Protein AF-D9TI14-F1 (afdb_monomer_lite)

Structure (mmCIF, N/CA/C/O backbone):
data_AF-D9TI14-F1
#
_entry.id   AF-D9TI14-F1
#
loop_
_atom_site.group_PDB
_atom_site.id
_atom_site.type_symbol
_atom_site.label_atom_id
_atom_site.label_alt_id
_atom_site.label_comp_id
_atom_site.label_asym_id
_atom_site.label_entity_id
_atom_site.label_seq_id
_atom_site.pdbx_PDB_ins_code
_atom_site.Cartn_x
_atom_site.Cartn_y
_atom_site.Cartn_z
_atom_site.occupancy
_atom_site.B_iso_or_equiv
_atom_site.auth_seq_id
_atom_site.auth_comp_id
_atom_site.auth_asym_id
_atom_site.auth_atom_id
_atom_site.pdbx_PDB_model_num
ATOM 1 N N . MET A 1 1 ? 10.284 -2.334 -24.129 1.00 48.47 1 MET A N 1
ATOM 2 C CA . MET A 1 1 ? 9.388 -3.511 -24.006 1.00 48.47 1 MET A CA 1
ATOM 3 C C . MET A 1 1 ? 8.038 -2.954 -23.592 1.00 48.47 1 MET A C 1
ATOM 5 O O . MET A 1 1 ? 8.031 -2.230 -22.614 1.00 48.47 1 MET A O 1
ATOM 9 N N . SER A 1 2 ? 6.942 -3.164 -24.331 1.00 53.91 2 SER A N 1
ATOM 10 C CA . SER A 1 2 ? 5.666 -2.556 -23.918 1.00 53.91 2 SER A CA 1
ATOM 11 C C . SER A 1 2 ? 5.166 -3.256 -22.655 1.00 53.91 2 SER A C 1
ATOM 13 O O . SER A 1 2 ? 4.835 -4.438 -22.697 1.00 53.91 2 SER A O 1
ATOM 15 N N . TRP A 1 3 ? 5.110 -2.548 -21.527 1.00 55.94 3 TRP A N 1
ATOM 16 C CA . TRP A 1 3 ? 4.588 -3.085 -20.259 1.00 55.94 3 TRP A CA 1
ATOM 17 C C . TRP A 1 3 ? 3.125 -3.548 -20.360 1.00 55.94 3 TRP A C 1
ATOM 19 O O . TRP A 1 3 ? 2.675 -4.367 -19.560 1.00 55.94 3 TRP A O 1
ATOM 29 N N . ILE A 1 4 ? 2.397 -3.085 -21.382 1.00 49.84 4 ILE A N 1
ATOM 30 C CA . ILE A 1 4 ? 1.031 -3.514 -21.715 1.00 49.84 4 ILE A CA 1
ATOM 31 C C . ILE A 1 4 ? 0.975 -5.010 -22.084 1.00 49.84 4 ILE A C 1
ATOM 33 O O . ILE A 1 4 ? -0.043 -5.658 -21.833 1.00 49.84 4 ILE A O 1
ATOM 37 N N . ASP A 1 5 ? 2.073 -5.582 -22.588 1.00 56.94 5 ASP A N 1
ATOM 38 C CA . ASP A 1 5 ? 2.160 -6.995 -22.984 1.00 56.94 5 ASP A CA 1
ATOM 39 C C . ASP A 1 5 ? 2.687 -7.919 -21.869 1.00 56.94 5 ASP A C 1
ATOM 41 O O . ASP A 1 5 ? 2.898 -9.113 -22.093 1.00 56.94 5 ASP A O 1
ATOM 45 N N . MET A 1 6 ? 2.868 -7.416 -20.640 1.00 67.50 6 MET A N 1
ATOM 46 C CA . MET A 1 6 ? 3.278 -8.255 -19.511 1.00 67.50 6 MET A CA 1
ATOM 47 C C . MET A 1 6 ? 2.208 -9.316 -19.200 1.00 67.50 6 MET A C 1
ATOM 49 O O . MET A 1 6 ? 1.090 -9.017 -18.777 1.00 67.50 6 MET A O 1
ATOM 53 N N . GLY A 1 7 ? 2.561 -10.593 -19.372 1.00 77.44 7 GLY A N 1
ATOM 54 C CA . GLY A 1 7 ? 1.688 -11.729 -19.051 1.00 77.44 7 GLY A CA 1
ATOM 55 C C . GLY A 1 7 ? 1.551 -12.025 -17.550 1.00 77.44 7 GLY A C 1
ATOM 56 O O . GLY A 1 7 ? 0.737 -12.868 -17.164 1.00 77.44 7 GLY A O 1
ATOM 57 N N . VAL A 1 8 ? 2.346 -11.362 -16.704 1.00 88.75 8 VAL A N 1
ATOM 58 C CA . VAL A 1 8 ? 2.351 -11.533 -15.245 1.00 88.75 8 VAL A CA 1
ATOM 59 C C . VAL A 1 8 ? 1.301 -10.625 -14.604 1.00 88.75 8 VAL A C 1
ATOM 61 O O . VAL A 1 8 ? 1.281 -9.422 -14.856 1.00 88.75 8 VAL A O 1
ATOM 64 N N . ARG A 1 9 ? 0.457 -11.179 -13.728 1.00 91.50 9 ARG A N 1
ATOM 65 C CA . ARG A 1 9 ? -0.474 -10.418 -12.876 1.00 91.50 9 ARG A CA 1
ATOM 66 C C . ARG A 1 9 ? -0.182 -10.640 -11.394 1.00 91.50 9 ARG A C 1
ATOM 68 O O . ARG A 1 9 ? 0.138 -11.757 -10.989 1.00 91.50 9 ARG A O 1
ATOM 75 N N . CYS A 1 10 ? -0.355 -9.597 -10.591 1.00 92.88 10 CYS A N 1
ATOM 76 C CA . CYS A 1 10 ? -0.445 -9.706 -9.141 1.00 92.88 10 CYS A CA 1
ATOM 77 C C . CYS A 1 10 ? -1.766 -10.391 -8.755 1.00 92.88 10 CYS A C 1
ATOM 79 O O . CYS A 1 10 ? -2.844 -9.915 -9.122 1.00 92.88 10 CYS A O 1
ATOM 81 N N . GLU A 1 11 ? -1.691 -11.522 -8.048 1.00 94.38 11 GLU A N 1
ATOM 82 C CA . GLU A 1 11 ? -2.864 -12.263 -7.559 1.00 94.38 11 GLU A CA 1
ATOM 83 C C . GLU A 1 11 ? -3.161 -11.930 -6.099 1.00 94.38 11 GLU A C 1
ATOM 85 O O . GLU A 1 11 ? -4.318 -11.735 -5.721 1.00 94.38 11 GLU A O 1
ATOM 90 N N . THR A 1 12 ? -2.127 -11.933 -5.259 1.00 94.56 12 THR A N 1
ATOM 91 C CA . THR A 1 12 ? -2.266 -11.785 -3.811 1.00 94.56 12 THR A CA 1
ATOM 92 C C . THR A 1 12 ? -1.102 -10.990 -3.255 1.00 94.56 12 THR A C 1
ATOM 94 O O . THR A 1 12 ? 0.047 -11.238 -3.613 1.00 94.56 12 THR A O 1
ATOM 97 N N . ILE A 1 13 ? -1.411 -10.083 -2.339 1.00 93.69 13 ILE A N 1
ATOM 98 C CA . ILE A 1 13 ? -0.436 -9.457 -1.455 1.00 93.69 13 ILE A CA 1
ATOM 99 C C . ILE A 1 13 ? -0.932 -9.704 -0.039 1.00 93.69 13 ILE A C 1
ATOM 101 O O . ILE A 1 13 ? -2.092 -9.429 0.269 1.00 93.69 13 ILE A O 1
ATOM 105 N N . LYS A 1 14 ? -0.080 -10.273 0.802 1.00 92.62 14 LYS A N 1
ATOM 106 C CA . LYS A 1 14 ? -0.413 -10.612 2.178 1.00 92.62 14 LYS A CA 1
ATOM 107 C C . LYS A 1 14 ? 0.666 -10.072 3.098 1.00 92.62 14 LYS A C 1
ATOM 109 O O . LYS A 1 14 ? 1.847 -10.316 2.888 1.00 92.62 14 LYS A O 1
ATOM 114 N N . PHE A 1 15 ? 0.245 -9.339 4.108 1.00 89.31 15 PHE A N 1
ATOM 115 C CA . PHE A 1 15 ? 1.064 -8.979 5.245 1.00 89.31 15 PHE A CA 1
ATOM 116 C C . PHE A 1 15 ? 0.459 -9.652 6.473 1.00 89.31 15 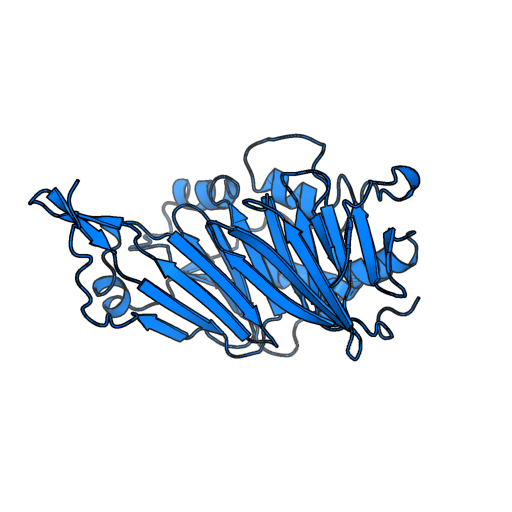PHE A C 1
ATOM 118 O O . PHE A 1 15 ? -0.735 -9.505 6.734 1.00 89.31 15 PHE A O 1
ATOM 125 N N . GLU A 1 16 ? 1.285 -10.403 7.188 1.00 83.69 16 GLU A N 1
ATOM 126 C CA . GLU A 1 16 ? 0.947 -11.064 8.446 1.00 83.69 16 GLU A CA 1
ATOM 127 C C . GLU A 1 16 ? 1.972 -10.616 9.478 1.00 83.69 16 GLU A C 1
ATOM 129 O O . GLU A 1 16 ? 3.148 -10.968 9.357 1.00 83.69 16 GLU A O 1
ATOM 134 N N . GLY A 1 17 ? 1.553 -9.886 10.514 1.00 68.19 17 GLY A N 1
ATOM 135 C CA . GLY A 1 17 ? 2.481 -9.259 11.468 1.00 68.19 17 GLY A CA 1
ATOM 136 C C . GLY A 1 17 ? 3.475 -10.215 12.155 1.00 68.19 17 GLY A C 1
ATOM 137 O O . GLY A 1 17 ? 4.493 -9.779 12.683 1.00 68.19 17 GLY A O 1
ATOM 138 N N . SER A 1 18 ? 3.229 -11.527 12.143 1.00 65.50 18 SER A N 1
ATOM 139 C CA . SER A 1 18 ? 4.154 -12.538 12.684 1.00 65.50 18 SER A CA 1
ATOM 140 C C . SER A 1 18 ? 4.958 -13.311 11.632 1.00 65.50 18 SER A C 1
ATOM 142 O O . SER A 1 18 ? 5.942 -13.955 11.991 1.00 65.50 18 SER A O 1
ATOM 144 N N . GLN A 1 19 ? 4.561 -13.273 10.357 1.00 70.31 19 GLN A N 1
ATOM 145 C CA . GLN A 1 19 ? 5.136 -14.113 9.293 1.00 70.31 19 GLN A CA 1
ATOM 146 C C . GLN A 1 19 ? 5.830 -13.297 8.197 1.00 70.31 19 GLN A C 1
ATOM 148 O O . GLN A 1 19 ? 6.666 -13.833 7.472 1.00 70.31 19 GLN A O 1
ATOM 153 N N . GLY A 1 20 ? 5.544 -11.997 8.127 1.00 78.50 20 GLY A N 1
ATOM 154 C CA . GLY A 1 20 ? 6.159 -11.059 7.202 1.00 78.50 20 GLY A CA 1
ATOM 155 C C . GLY A 1 20 ? 5.265 -10.714 6.020 1.00 78.50 20 GLY A C 1
ATOM 156 O O . GLY A 1 20 ? 4.034 -10.729 6.108 1.00 78.50 20 GLY A O 1
ATOM 157 N N . PHE A 1 21 ? 5.907 -10.350 4.918 1.00 86.50 21 PHE A N 1
ATOM 158 C CA . PHE A 1 21 ? 5.255 -9.862 3.715 1.00 86.50 21 PHE A CA 1
ATOM 159 C C . PHE A 1 21 ? 5.403 -10.861 2.570 1.00 86.50 21 PHE A C 1
ATOM 161 O O . PHE A 1 21 ? 6.473 -11.406 2.313 1.00 86.50 21 PHE A O 1
ATOM 168 N N . PHE A 1 22 ? 4.299 -11.103 1.878 1.00 90.25 22 PHE A N 1
ATOM 169 C CA . PHE A 1 22 ? 4.171 -12.114 0.849 1.00 90.25 22 PHE A CA 1
ATOM 170 C C . PHE A 1 22 ? 3.497 -11.529 -0.388 1.00 90.25 22 PHE A C 1
ATOM 172 O O . PHE A 1 22 ? 2.419 -10.934 -0.311 1.00 90.25 22 PHE A O 1
ATOM 179 N N . ILE A 1 23 ? 4.095 -11.772 -1.548 1.00 91.50 23 ILE A N 1
ATOM 180 C CA . ILE A 1 23 ? 3.518 -11.451 -2.851 1.00 91.50 23 ILE A CA 1
ATOM 181 C C . ILE A 1 23 ? 3.359 -12.748 -3.632 1.00 91.50 23 ILE A C 1
ATOM 183 O O . ILE A 1 23 ? 4.313 -13.510 -3.776 1.00 91.50 23 ILE A O 1
ATOM 187 N N . ARG A 1 24 ? 2.179 -12.962 -4.216 1.00 92.19 24 ARG A N 1
ATOM 188 C CA . ARG A 1 24 ? 1.957 -13.992 -5.232 1.00 92.19 24 ARG A CA 1
ATOM 189 C C . ARG A 1 24 ? 1.640 -13.367 -6.577 1.00 92.19 24 ARG A C 1
ATOM 191 O O . ARG A 1 24 ? 0.648 -12.649 -6.735 1.00 92.19 24 ARG A O 1
ATOM 198 N N . LEU A 1 25 ? 2.447 -13.736 -7.560 1.00 91.19 25 LEU A N 1
ATOM 199 C CA . LEU A 1 25 ? 2.302 -13.366 -8.959 1.00 91.19 25 LEU A CA 1
ATOM 200 C C . LEU A 1 25 ? 1.974 -14.606 -9.780 1.00 91.19 25 LEU A C 1
ATOM 202 O O . LEU A 1 25 ? 2.403 -15.715 -9.455 1.00 91.19 25 LEU A O 1
ATOM 206 N N . ILE A 1 26 ? 1.237 -14.432 -10.870 1.00 89.56 26 ILE A N 1
ATOM 207 C CA . ILE A 1 26 ? 0.848 -15.540 -11.743 1.00 89.56 26 ILE A CA 1
ATOM 208 C C . ILE A 1 26 ? 0.951 -15.164 -13.216 1.00 89.56 26 ILE A C 1
ATOM 210 O O . ILE A 1 26 ? 0.642 -14.041 -13.612 1.00 89.56 26 ILE A O 1
ATOM 214 N N . LYS A 1 27 ? 1.354 -16.140 -14.029 1.00 86.31 27 LYS A N 1
ATOM 215 C CA . LYS A 1 27 ? 1.451 -16.043 -15.490 1.00 86.31 27 LYS A CA 1
ATOM 216 C C . LYS A 1 27 ? 0.960 -17.350 -16.101 1.00 86.31 27 LYS A C 1
ATOM 218 O O . LYS A 1 27 ? 1.588 -18.398 -15.939 1.00 86.31 27 LYS A O 1
ATOM 223 N N . GLY A 1 28 ? -0.183 -17.310 -16.783 1.00 83.75 28 GLY A N 1
ATOM 224 C CA . GLY A 1 28 ? -0.864 -18.528 -17.230 1.00 83.75 28 GLY A CA 1
ATOM 225 C C . GLY A 1 28 ? -1.160 -19.458 -16.046 1.00 83.75 28 GLY A C 1
ATOM 226 O O . GLY A 1 28 ? -1.905 -19.088 -15.144 1.00 83.75 28 GLY A O 1
ATOM 227 N N . GLN A 1 29 ? -0.558 -20.652 -16.040 1.00 82.62 29 GLN A N 1
ATOM 228 C CA . GLN A 1 29 ? -0.666 -21.627 -14.942 1.00 82.62 29 GLN A CA 1
ATOM 229 C C . GLN A 1 29 ? 0.493 -21.556 -13.928 1.00 82.62 29 GLN A C 1
ATOM 231 O O . GLN A 1 29 ? 0.434 -22.221 -12.893 1.00 82.62 29 GLN A O 1
ATOM 236 N N . LYS A 1 30 ? 1.548 -20.777 -14.207 1.00 83.06 30 LYS A N 1
ATOM 237 C CA . LYS A 1 30 ? 2.714 -20.643 -13.321 1.00 83.06 30 LYS A CA 1
ATOM 238 C C . LYS A 1 30 ? 2.411 -19.673 -12.178 1.00 83.06 30 LYS A C 1
ATOM 240 O O . LYS A 1 30 ? 1.760 -18.648 -12.394 1.00 83.06 30 LYS A O 1
ATOM 245 N N . LYS A 1 31 ? 2.923 -19.992 -10.986 1.00 86.31 31 LYS A N 1
ATOM 246 C CA . LYS A 1 31 ? 2.864 -19.152 -9.783 1.00 86.31 31 LYS A CA 1
ATOM 247 C C . LYS A 1 31 ? 4.275 -18.800 -9.330 1.00 86.31 31 LYS A C 1
ATOM 249 O O . LYS A 1 31 ? 5.149 -19.661 -9.364 1.00 86.31 31 LYS A O 1
ATOM 254 N N . PHE A 1 32 ? 4.454 -17.564 -8.892 1.00 83.62 32 PHE A N 1
ATOM 255 C CA . PHE A 1 32 ? 5.696 -17.032 -8.348 1.00 83.62 32 PHE A CA 1
ATOM 256 C C . PHE A 1 32 ? 5.383 -16.412 -6.996 1.00 83.62 32 PHE A C 1
ATOM 258 O O . PHE A 1 32 ? 4.374 -15.713 -6.862 1.00 83.62 32 PHE A O 1
ATOM 265 N N . GLU A 1 33 ? 6.222 -16.682 -6.007 1.00 86.94 33 GLU A N 1
ATOM 266 C CA . GLU A 1 33 ? 6.039 -16.189 -4.651 1.00 86.94 33 GLU A CA 1
ATOM 267 C C . GLU A 1 33 ? 7.288 -15.427 -4.214 1.00 86.94 33 GLU A C 1
ATOM 269 O O . GLU A 1 33 ? 8.419 -15.848 -4.452 1.00 86.94 33 GLU A O 1
ATOM 274 N N . ILE A 1 34 ? 7.084 -14.269 -3.603 1.00 84.81 34 ILE A N 1
ATOM 275 C CA . ILE A 1 34 ? 8.154 -13.456 -3.030 1.00 84.81 34 ILE A CA 1
ATOM 276 C C . ILE A 1 34 ? 7.832 -13.322 -1.557 1.00 84.81 34 ILE A C 1
ATOM 278 O O . ILE A 1 34 ? 6.717 -12.928 -1.204 1.00 84.81 34 ILE A O 1
ATOM 282 N N . LEU A 1 35 ? 8.794 -13.699 -0.724 1.00 84.06 35 LEU A N 1
ATOM 283 C CA . LEU A 1 35 ? 8.676 -13.681 0.718 1.00 84.06 35 LEU A CA 1
ATOM 284 C C . LEU A 1 35 ? 9.731 -12.739 1.288 1.00 84.06 35 LEU A C 1
ATOM 286 O O . LEU A 1 35 ? 10.933 -12.912 1.098 1.00 84.06 35 LEU A O 1
ATOM 290 N N . GLU A 1 36 ? 9.258 -11.763 2.038 1.00 78.12 36 GLU A N 1
ATOM 291 C CA . GLU A 1 36 ? 10.081 -10.908 2.868 1.00 78.12 36 GLU A CA 1
ATOM 292 C C . GLU A 1 36 ? 9.821 -11.296 4.323 1.00 78.12 36 GLU A C 1
ATOM 294 O O . GLU A 1 36 ? 8.733 -11.071 4.862 1.00 78.12 36 GLU A O 1
ATOM 299 N N . SER A 1 37 ? 10.807 -11.938 4.949 1.00 71.12 37 SER A N 1
ATOM 300 C CA . SER A 1 37 ? 10.708 -12.337 6.348 1.00 71.12 37 SER A CA 1
ATOM 301 C C . SER A 1 37 ? 10.829 -11.110 7.248 1.00 71.12 37 SER A C 1
ATOM 303 O O . SER A 1 37 ? 11.871 -10.463 7.282 1.00 71.12 37 SER A O 1
ATOM 305 N N . GLY A 1 38 ? 9.790 -10.825 8.028 1.00 69.00 38 GLY A N 1
ATOM 306 C CA . GLY A 1 38 ? 9.755 -9.685 8.942 1.00 69.00 38 GLY A CA 1
ATOM 307 C C . GLY A 1 38 ? 8.970 -8.491 8.400 1.00 69.00 38 GLY A C 1
ATOM 308 O O . GLY A 1 38 ? 8.215 -8.594 7.437 1.00 69.00 38 GLY A O 1
ATOM 309 N N . TYR A 1 39 ? 9.099 -7.354 9.080 1.00 71.12 39 TYR A N 1
ATOM 310 C CA . TYR A 1 39 ? 8.342 -6.149 8.750 1.00 71.12 39 TYR A CA 1
ATOM 311 C C . TYR A 1 39 ? 9.030 -5.406 7.601 1.00 71.12 39 TYR A C 1
ATOM 313 O O . TYR A 1 39 ? 10.168 -4.963 7.797 1.00 71.12 39 TYR A O 1
ATOM 321 N N . PRO A 1 40 ? 8.386 -5.229 6.429 1.00 73.50 40 PRO A N 1
ATOM 322 C CA . PRO A 1 40 ? 8.936 -4.364 5.394 1.00 73.50 40 PRO A CA 1
ATOM 323 C C . PRO A 1 40 ? 9.023 -2.929 5.925 1.00 73.50 40 PRO A C 1
ATOM 325 O O . PRO A 1 40 ? 8.214 -2.506 6.754 1.00 73.50 40 PRO A O 1
ATOM 328 N N . TYR A 1 41 ? 10.008 -2.164 5.453 1.00 78.75 41 TYR A N 1
ATOM 329 C CA . TYR A 1 41 ? 10.128 -0.756 5.828 1.00 78.75 41 TYR A CA 1
ATOM 330 C C . TYR A 1 41 ? 8.912 0.027 5.328 1.00 78.75 41 TYR A C 1
ATOM 332 O O . TYR A 1 41 ? 8.293 0.781 6.077 1.00 78.75 41 TYR A O 1
ATOM 340 N N . SER A 1 42 ? 8.552 -0.206 4.067 1.00 84.94 42 SER A N 1
ATOM 341 C CA . SER A 1 42 ? 7.320 0.268 3.455 1.00 84.94 42 SER A CA 1
ATOM 342 C C . SER A 1 42 ? 6.976 -0.597 2.249 1.00 84.94 42 SER A C 1
ATOM 344 O O . SER A 1 42 ? 7.871 -1.080 1.554 1.00 84.94 42 SER A O 1
ATOM 346 N N . VAL A 1 43 ? 5.684 -0.755 1.991 1.00 90.12 43 VAL A N 1
ATOM 347 C CA . VAL A 1 43 ? 5.140 -1.383 0.790 1.00 90.12 43 VAL A CA 1
ATOM 348 C C . VAL A 1 43 ? 4.135 -0.430 0.165 1.00 90.12 43 VAL A C 1
ATOM 350 O O . VAL A 1 43 ? 3.319 0.165 0.864 1.00 90.12 43 VAL A O 1
ATOM 353 N N . LEU A 1 44 ? 4.168 -0.334 -1.154 1.00 92.81 44 LEU A N 1
ATOM 354 C CA . LEU A 1 44 ? 3.181 0.303 -2.001 1.00 92.81 44 LEU A CA 1
ATOM 355 C C . LEU A 1 44 ? 2.790 -0.697 -3.089 1.00 92.81 44 LEU A C 1
ATOM 357 O O . LEU A 1 44 ? 3.641 -1.286 -3.745 1.00 92.81 44 LEU A O 1
ATOM 361 N N . PHE A 1 45 ? 1.500 -0.873 -3.327 1.00 94.75 45 PHE A N 1
ATOM 362 C CA . PHE A 1 45 ? 1.035 -1.463 -4.573 1.00 94.75 45 PHE A CA 1
ATOM 363 C C . PHE A 1 45 ? -0.024 -0.570 -5.189 1.00 94.75 45 PHE A C 1
ATOM 365 O O . PHE A 1 45 ? -0.985 -0.162 -4.538 1.00 94.75 45 PHE A O 1
ATOM 372 N N . CYS A 1 46 ? 0.176 -0.244 -6.457 1.00 95.12 46 CYS A N 1
ATOM 373 C CA . CYS A 1 46 ? -0.611 0.748 -7.165 1.00 95.12 46 CYS A CA 1
ATOM 374 C C . CYS A 1 46 ? -1.048 0.202 -8.517 1.00 95.12 46 CYS A C 1
ATOM 376 O O . CYS A 1 46 ? -0.277 -0.509 -9.159 1.00 95.12 46 CYS A O 1
ATOM 378 N N . ALA A 1 47 ? -2.281 0.494 -8.936 1.00 95.19 47 ALA A N 1
ATOM 379 C CA . ALA A 1 47 ? -2.772 0.067 -10.237 1.00 95.19 47 ALA A CA 1
ATOM 380 C C . ALA A 1 47 ? -1.796 0.533 -11.328 1.00 95.19 47 ALA A C 1
ATOM 382 O O . ALA A 1 47 ? -1.358 1.685 -11.322 1.00 95.19 47 ALA A O 1
ATOM 383 N N . THR A 1 48 ? -1.424 -0.357 -12.251 1.00 93.81 48 THR A N 1
ATOM 384 C CA . THR A 1 48 ? -0.302 -0.116 -13.182 1.00 93.81 48 THR A CA 1
ATOM 385 C C . THR A 1 48 ? -0.470 1.167 -13.995 1.00 93.81 48 THR A C 1
ATOM 387 O O . THR A 1 48 ? 0.484 1.911 -14.208 1.00 93.81 48 THR A O 1
ATOM 390 N N . GLU A 1 49 ? -1.703 1.482 -14.381 1.00 92.50 49 GLU A N 1
ATOM 391 C CA . GLU A 1 49 ? -2.070 2.720 -15.073 1.00 92.50 49 GLU A CA 1
ATOM 392 C C . GLU A 1 49 ? -1.719 4.006 -14.310 1.00 92.50 49 GLU A C 1
ATOM 394 O O . GLU A 1 49 ? -1.407 5.019 -14.935 1.00 92.50 49 GLU A O 1
ATOM 399 N N . ASN A 1 50 ? -1.722 3.969 -12.976 1.00 93.38 50 ASN A N 1
ATOM 400 C CA . ASN A 1 50 ? -1.383 5.108 -12.122 1.00 93.38 50 ASN A CA 1
ATOM 401 C C . ASN A 1 50 ? 0.128 5.251 -11.902 1.00 93.38 50 ASN A C 1
ATOM 403 O O . ASN A 1 50 ? 0.579 6.237 -11.329 1.00 93.38 50 ASN A O 1
ATOM 407 N N . ARG A 1 51 ? 0.926 4.286 -12.369 1.00 92.69 51 ARG A N 1
ATOM 408 C CA . ARG A 1 51 ? 2.395 4.324 -12.348 1.00 92.69 51 ARG A CA 1
ATOM 409 C C . ARG A 1 51 ? 2.973 4.433 -13.761 1.00 92.69 51 ARG A C 1
ATOM 411 O O . ARG A 1 51 ? 4.106 4.032 -13.995 1.00 92.69 51 ARG A O 1
ATOM 418 N N . LYS A 1 52 ? 2.214 4.991 -14.713 1.00 90.94 52 LYS A N 1
ATOM 419 C CA . LYS A 1 52 ? 2.599 5.100 -16.131 1.00 90.94 52 LYS A CA 1
ATOM 420 C C . LYS A 1 52 ? 3.964 5.764 -16.331 1.00 90.94 52 LYS A C 1
ATOM 422 O O . LYS A 1 52 ? 4.782 5.231 -17.071 1.00 90.94 52 LYS A O 1
ATOM 427 N N . ARG A 1 53 ? 4.227 6.882 -15.649 1.00 89.94 53 ARG A N 1
ATOM 428 C CA . ARG A 1 53 ? 5.518 7.584 -15.731 1.00 89.94 53 ARG A CA 1
ATOM 429 C C . ARG A 1 53 ? 6.684 6.732 -15.220 1.00 89.94 53 ARG A C 1
ATOM 431 O O . ARG A 1 53 ? 7.688 6.628 -15.916 1.00 89.94 53 ARG A O 1
ATOM 438 N N . LEU A 1 54 ? 6.542 6.084 -14.058 1.00 90.00 54 LEU A N 1
ATOM 439 C CA . LEU A 1 54 ? 7.516 5.094 -13.579 1.00 90.00 54 LEU A CA 1
ATOM 440 C C . LEU A 1 54 ? 7.758 4.011 -14.638 1.00 90.00 54 LEU A C 1
ATOM 442 O O . LEU A 1 54 ? 8.903 3.717 -14.963 1.00 90.00 54 LEU A O 1
ATOM 446 N N . MET A 1 55 ? 6.688 3.435 -15.188 1.00 90.25 55 MET A N 1
ATOM 447 C CA . MET A 1 55 ? 6.789 2.371 -16.185 1.00 90.25 55 MET A CA 1
ATOM 448 C C . MET A 1 55 ? 7.565 2.809 -17.428 1.00 90.25 55 MET A C 1
ATOM 450 O O . MET A 1 55 ? 8.418 2.061 -17.888 1.00 90.25 55 MET A O 1
ATOM 454 N N . GLU A 1 56 ? 7.322 4.020 -17.930 1.00 89.75 56 GLU A N 1
ATOM 455 C CA . GLU A 1 56 ? 8.064 4.603 -19.056 1.00 89.75 56 GLU A CA 1
ATOM 456 C C . GLU A 1 56 ? 9.556 4.789 -18.742 1.00 89.75 56 GLU A C 1
ATOM 458 O O . GLU A 1 56 ? 10.390 4.553 -19.611 1.00 89.75 56 GLU A O 1
ATOM 463 N N . MET A 1 57 ? 9.907 5.163 -17.507 1.00 88.62 57 MET A N 1
ATOM 464 C CA . MET A 1 57 ? 11.310 5.271 -17.081 1.00 88.62 57 MET A CA 1
ATOM 465 C C . MET A 1 57 ? 11.988 3.898 -17.011 1.00 88.62 57 MET A C 1
ATOM 467 O O . MET A 1 57 ? 13.121 3.751 -17.448 1.00 88.62 57 MET A O 1
ATOM 471 N N . LEU A 1 58 ? 11.296 2.874 -16.508 1.00 89.69 58 LEU A N 1
ATOM 472 C CA . LEU A 1 58 ? 11.855 1.522 -16.396 1.00 89.69 58 LEU A CA 1
ATOM 473 C C . LEU A 1 58 ? 12.057 0.828 -17.752 1.00 89.69 58 LEU A C 1
ATOM 475 O O . LEU A 1 58 ? 12.786 -0.160 -17.824 1.00 89.69 58 LEU A O 1
ATOM 479 N N . GLU A 1 59 ? 11.433 1.311 -18.832 1.00 86.75 59 GLU A N 1
ATOM 480 C CA . GLU A 1 59 ? 11.632 0.749 -20.175 1.00 86.75 59 GLU A CA 1
ATOM 481 C C . GLU A 1 59 ? 13.063 0.923 -20.700 1.00 86.75 59 GLU A C 1
ATOM 483 O O . GLU A 1 59 ? 13.464 0.166 -21.590 1.00 86.75 59 GLU A O 1
ATOM 488 N N . THR A 1 60 ? 13.811 1.903 -20.182 1.00 86.94 60 THR A N 1
ATOM 489 C CA . THR A 1 60 ? 15.206 2.168 -20.565 1.00 86.94 60 THR A CA 1
ATOM 490 C C . THR A 1 60 ? 16.229 1.509 -19.649 1.00 86.94 60 THR A C 1
ATOM 492 O O . THR A 1 60 ? 17.418 1.578 -19.943 1.00 86.94 60 THR A O 1
ATOM 495 N N . GLU A 1 61 ? 15.777 0.878 -18.567 1.00 88.38 61 GLU A N 1
ATOM 496 C CA . GLU A 1 61 ? 16.633 0.279 -17.547 1.00 88.38 61 GLU A CA 1
ATOM 497 C C . GLU A 1 61 ? 16.734 -1.238 -17.724 1.00 88.38 61 GLU A C 1
ATOM 499 O O . GLU A 1 61 ? 15.782 -1.901 -18.151 1.00 88.38 61 GLU A O 1
ATOM 504 N N . ASP A 1 62 ? 17.878 -1.804 -17.342 1.00 86.88 62 ASP A N 1
ATOM 505 C CA . ASP A 1 62 ? 18.096 -3.246 -17.380 1.00 86.88 62 ASP A CA 1
ATOM 506 C C . ASP A 1 62 ? 17.487 -3.928 -16.143 1.00 86.88 62 ASP A C 1
ATOM 508 O O . ASP A 1 62 ? 17.907 -3.671 -15.012 1.00 86.88 62 ASP A O 1
ATOM 512 N N . PRO A 1 63 ? 16.516 -4.846 -16.306 1.00 87.62 63 PRO A N 1
ATOM 513 C CA . PRO A 1 63 ? 15.915 -5.516 -15.168 1.00 87.62 63 PRO A CA 1
ATOM 514 C C . PRO A 1 63 ? 16.787 -6.654 -14.625 1.00 87.62 63 PRO A C 1
ATOM 516 O O . PRO A 1 63 ? 17.533 -7.353 -15.332 1.00 87.62 63 PRO A O 1
ATOM 519 N N . VAL A 1 64 ? 16.563 -6.959 -13.351 1.00 83.81 64 VAL A N 1
ATOM 520 C CA . VAL A 1 64 ? 16.849 -8.277 -12.794 1.00 83.81 64 VAL A CA 1
ATOM 521 C C . VAL A 1 64 ? 15.772 -9.233 -13.300 1.00 83.81 64 VAL A C 1
ATOM 523 O O . VAL A 1 64 ? 14.603 -9.170 -12.914 1.00 83.81 64 VAL A O 1
ATOM 526 N N . VAL A 1 65 ? 16.169 -10.114 -14.215 1.00 80.38 65 VAL A N 1
ATOM 527 C CA . VAL A 1 65 ? 15.295 -11.157 -14.752 1.00 80.38 65 VAL A CA 1
ATOM 528 C C . VAL A 1 65 ? 15.216 -12.273 -13.723 1.00 80.38 65 VAL A C 1
ATOM 530 O O . VAL A 1 65 ? 16.194 -12.985 -13.497 1.00 80.38 65 VAL A O 1
ATOM 533 N N . LEU A 1 66 ? 14.057 -12.405 -13.086 1.00 72.94 66 LEU A N 1
ATOM 534 C CA . LEU A 1 66 ? 13.818 -13.456 -12.103 1.00 72.94 66 LEU A CA 1
ATOM 535 C C . LEU A 1 66 ? 13.516 -14.786 -12.797 1.00 72.94 66 LEU A C 1
ATOM 537 O O . LEU A 1 66 ? 14.057 -15.813 -12.409 1.00 72.94 66 LEU A O 1
ATOM 541 N N . GLU A 1 67 ? 12.683 -14.739 -13.837 1.00 69.25 67 GLU A N 1
ATOM 542 C CA . GLU A 1 67 ? 12.279 -15.850 -14.708 1.00 69.25 67 GLU A CA 1
ATOM 543 C C . GLU A 1 67 ? 11.821 -15.289 -16.069 1.00 69.25 67 GLU A C 1
ATOM 545 O O . GLU A 1 67 ? 11.698 -14.071 -16.221 1.00 69.25 67 GLU A O 1
ATOM 550 N N . GLU A 1 68 ? 11.537 -16.147 -17.059 1.00 66.44 68 GLU A N 1
ATOM 551 C CA . GLU A 1 68 ? 11.020 -15.720 -18.375 1.00 66.44 68 GLU A CA 1
ATOM 552 C C . GLU A 1 68 ? 9.830 -14.742 -18.247 1.00 66.44 68 GLU A C 1
ATOM 554 O O . GLU A 1 68 ? 8.696 -15.132 -17.938 1.00 66.44 68 GLU A O 1
ATOM 559 N N . GLU A 1 69 ? 10.100 -13.469 -18.553 1.00 70.12 69 GLU A N 1
ATOM 560 C CA . GLU A 1 69 ? 9.182 -12.319 -18.501 1.00 70.12 69 GLU A CA 1
ATOM 561 C C . GLU A 1 69 ? 8.702 -11.900 -17.095 1.00 70.12 69 GLU A C 1
ATOM 563 O O . GLU A 1 69 ? 7.711 -11.176 -16.980 1.00 70.12 69 GLU A O 1
ATOM 568 N N . LEU A 1 70 ? 9.381 -12.332 -16.025 1.00 78.94 70 LEU A N 1
ATOM 569 C CA . LEU A 1 70 ? 9.236 -11.740 -14.693 1.00 78.94 70 LEU A CA 1
ATOM 570 C C . LEU A 1 70 ? 10.440 -10.845 -14.409 1.00 78.94 70 LEU A C 1
ATOM 572 O O . LEU A 1 70 ? 11.557 -11.320 -14.192 1.00 78.94 70 LEU A O 1
ATOM 576 N N . TYR A 1 71 ? 10.175 -9.546 -14.385 1.00 85.44 71 TYR A N 1
ATOM 577 C CA . TYR A 1 71 ? 11.183 -8.518 -14.202 1.00 85.44 71 TYR A CA 1
ATOM 578 C C . TYR A 1 71 ? 11.042 -7.881 -12.830 1.00 85.44 71 TYR A C 1
ATOM 580 O O . TYR A 1 71 ? 9.936 -7.592 -12.370 1.00 85.44 71 TYR A O 1
ATOM 588 N N . MET A 1 72 ? 12.182 -7.652 -12.201 1.00 88.50 72 MET A N 1
ATOM 589 C CA . MET A 1 72 ? 12.303 -6.853 -10.999 1.00 88.50 72 MET A CA 1
ATOM 590 C C . MET A 1 72 ? 13.365 -5.795 -11.245 1.00 88.50 72 MET A C 1
ATOM 592 O O . MET A 1 72 ? 14.413 -6.077 -11.821 1.00 88.50 72 MET A O 1
ATOM 596 N N . TYR A 1 73 ? 13.096 -4.585 -10.792 1.00 90.12 73 TYR A N 1
ATOM 597 C CA . TYR A 1 73 ? 14.042 -3.485 -10.829 1.00 90.12 73 TYR A CA 1
ATOM 598 C C . TYR A 1 73 ? 14.463 -3.164 -9.405 1.00 90.12 73 TYR A C 1
ATOM 600 O O . TYR A 1 73 ? 13.664 -3.268 -8.469 1.00 90.12 73 TYR A O 1
ATOM 608 N N . ILE A 1 74 ? 15.733 -2.814 -9.248 1.00 88.88 74 ILE A N 1
ATOM 609 C CA . ILE A 1 74 ? 16.328 -2.507 -7.955 1.00 88.88 74 ILE A CA 1
ATOM 610 C C . ILE A 1 74 ? 16.868 -1.088 -8.046 1.00 88.88 74 ILE A C 1
ATOM 612 O O . ILE A 1 74 ? 17.682 -0.789 -8.914 1.00 88.88 74 ILE A O 1
ATOM 616 N N . GLY A 1 75 ? 16.398 -0.211 -7.166 1.00 87.50 75 GLY A N 1
ATOM 617 C CA . GLY A 1 75 ? 16.808 1.185 -7.131 1.00 87.50 75 GLY A CA 1
ATOM 618 C C . GLY A 1 75 ? 17.385 1.614 -5.787 1.00 87.50 75 GLY A C 1
ATOM 619 O O . GLY A 1 75 ? 17.033 1.071 -4.737 1.00 87.50 75 GLY A O 1
ATOM 620 N N . ARG A 1 76 ? 18.223 2.650 -5.821 1.00 84.62 76 ARG A N 1
ATOM 621 C CA . ARG A 1 76 ? 18.657 3.447 -4.664 1.00 84.62 76 ARG A CA 1
ATOM 622 C C . ARG A 1 76 ? 18.367 4.918 -4.915 1.00 84.62 76 ARG A C 1
ATOM 624 O O . ARG A 1 76 ? 18.180 5.346 -6.053 1.00 84.62 76 ARG A O 1
ATOM 631 N N . ASN A 1 77 ? 18.267 5.692 -3.833 1.00 79.81 77 ASN A N 1
ATOM 632 C CA . ASN A 1 77 ? 18.035 7.141 -3.895 1.00 79.81 77 ASN A CA 1
ATOM 633 C C . ASN A 1 77 ? 16.812 7.540 -4.746 1.00 79.81 77 ASN A C 1
ATOM 635 O O . ASN A 1 77 ? 16.750 8.635 -5.302 1.00 79.81 77 ASN A O 1
ATOM 639 N N . THR A 1 78 ? 15.836 6.637 -4.870 1.00 83.25 78 THR A N 1
ATOM 640 C CA . THR A 1 78 ? 14.642 6.867 -5.688 1.00 83.25 78 THR A CA 1
ATOM 641 C C . THR A 1 78 ? 13.735 7.901 -5.024 1.00 83.25 78 THR A C 1
ATOM 643 O O . THR A 1 78 ? 13.746 8.065 -3.803 1.00 83.25 78 THR A O 1
ATOM 646 N N . GLY A 1 79 ? 12.883 8.566 -5.802 1.00 77.94 79 GLY A N 1
ATOM 647 C CA . GLY A 1 79 ? 11.917 9.529 -5.271 1.00 77.94 79 GLY A CA 1
ATOM 648 C C . GLY A 1 79 ? 11.013 8.945 -4.175 1.00 77.94 79 GLY A C 1
ATOM 649 O O . GLY A 1 79 ? 10.705 9.641 -3.210 1.00 77.94 79 GLY A O 1
ATOM 650 N N . TYR A 1 80 ? 10.629 7.667 -4.282 1.00 78.06 80 TYR A N 1
ATOM 651 C CA . TYR A 1 80 ? 9.827 6.969 -3.268 1.00 78.06 80 TYR A CA 1
ATOM 652 C C . TYR A 1 80 ? 10.592 6.795 -1.947 1.00 78.06 80 TYR A C 1
ATOM 654 O O . TYR A 1 80 ? 10.069 7.108 -0.879 1.00 78.06 80 TYR A O 1
ATOM 662 N N . VAL A 1 81 ? 11.861 6.378 -2.025 1.00 76.12 81 VAL A N 1
ATOM 663 C CA . VAL A 1 81 ? 12.769 6.272 -0.868 1.00 76.12 81 VAL A CA 1
ATOM 664 C C . VAL A 1 81 ? 12.990 7.639 -0.230 1.00 76.12 81 VAL A C 1
ATOM 666 O O . VAL A 1 81 ? 12.852 7.783 0.980 1.00 76.12 81 VAL A O 1
ATOM 669 N N . ASN A 1 82 ? 13.293 8.655 -1.040 1.00 74.69 82 ASN A N 1
ATOM 670 C CA . ASN A 1 82 ? 13.551 10.008 -0.557 1.00 74.69 82 ASN A CA 1
ATOM 671 C C . ASN A 1 82 ? 12.323 10.596 0.135 1.00 74.69 82 ASN A C 1
ATOM 673 O O . ASN A 1 82 ? 12.462 11.253 1.163 1.00 74.69 82 ASN A O 1
ATOM 677 N N . TRP A 1 83 ? 11.130 10.348 -0.407 1.00 74.62 83 TRP A N 1
ATOM 678 C CA . TRP A 1 83 ? 9.878 10.718 0.239 1.00 74.62 83 TRP A CA 1
ATOM 679 C C . TRP A 1 83 ? 9.693 10.002 1.580 1.00 74.62 83 TRP A C 1
ATOM 681 O O . TRP A 1 83 ? 9.415 10.657 2.577 1.00 74.62 83 TRP A O 1
ATOM 691 N N . LEU A 1 84 ? 9.923 8.690 1.634 1.00 72.19 84 LEU A N 1
ATOM 692 C CA . LEU A 1 84 ? 9.820 7.921 2.872 1.00 72.19 84 LEU A CA 1
ATOM 693 C C . LEU A 1 84 ? 10.807 8.380 3.946 1.00 72.19 84 LEU A C 1
ATOM 695 O O . LEU A 1 84 ? 10.391 8.603 5.075 1.00 72.19 84 LEU A O 1
ATOM 699 N N . ILE A 1 85 ? 12.086 8.569 3.608 1.00 67.50 85 ILE A N 1
ATOM 700 C CA . ILE A 1 85 ? 13.109 9.080 4.539 1.00 67.50 85 ILE A CA 1
ATOM 701 C C . ILE A 1 85 ? 12.698 10.447 5.085 1.00 67.50 85 ILE A C 1
ATOM 703 O O . ILE A 1 85 ? 12.887 10.728 6.261 1.00 67.50 85 ILE A O 1
ATOM 707 N N . ARG A 1 86 ? 12.121 11.294 4.232 1.00 66.50 86 ARG A N 1
ATOM 708 C CA . ARG A 1 86 ? 11.606 12.612 4.609 1.00 66.50 86 ARG A CA 1
ATOM 709 C C . ARG A 1 86 ? 10.363 12.532 5.509 1.00 66.50 86 ARG A C 1
ATOM 711 O O . ARG A 1 86 ? 10.215 13.390 6.371 1.00 66.50 86 ARG A O 1
ATOM 718 N N . ASP A 1 87 ? 9.520 11.512 5.331 1.00 64.25 87 ASP A N 1
ATOM 719 C CA . ASP A 1 87 ? 8.360 11.177 6.181 1.00 64.25 87 ASP A CA 1
ATOM 720 C C . ASP A 1 87 ? 8.769 10.500 7.512 1.00 64.25 87 ASP A C 1
ATOM 722 O O . ASP A 1 87 ? 7.982 10.469 8.456 1.00 64.25 87 ASP A O 1
ATOM 726 N N . SER A 1 88 ? 10.009 10.004 7.630 1.00 61.19 88 SER A N 1
ATOM 727 C CA . SER A 1 88 ? 10.506 9.158 8.733 1.00 61.19 88 SER A CA 1
ATOM 728 C C . SER A 1 88 ? 11.613 9.814 9.580 1.00 61.19 88 SER A C 1
ATOM 730 O O . SER A 1 88 ? 12.212 10.816 9.196 1.00 61.19 88 SER A O 1
ATOM 732 N N . TYR A 1 89 ? 11.947 9.216 10.737 1.00 53.69 89 TYR A N 1
ATOM 733 C CA . TYR A 1 89 ? 13.164 9.557 11.503 1.00 53.69 89 TYR A CA 1
ATOM 734 C C . TYR A 1 89 ? 14.407 9.323 10.629 1.00 53.69 89 TYR A C 1
ATOM 736 O O . TYR A 1 89 ? 14.398 8.365 9.849 1.00 53.69 89 TYR A O 1
ATOM 744 N N . PRO A 1 90 ? 15.479 10.133 10.747 1.00 49.53 90 PRO A N 1
ATOM 745 C CA . PRO A 1 90 ? 16.656 9.995 9.899 1.00 49.53 90 PRO A CA 1
ATOM 746 C C . PRO A 1 90 ? 17.313 8.634 10.122 1.00 49.53 90 PRO A C 1
ATOM 748 O O . PRO A 1 90 ? 17.973 8.427 11.139 1.00 49.53 90 PRO A O 1
ATOM 751 N N . ASP A 1 91 ? 17.152 7.721 9.164 1.00 53.06 91 ASP A N 1
ATOM 752 C CA . ASP A 1 91 ? 17.938 6.496 9.132 1.00 53.06 91 ASP A CA 1
ATOM 753 C C . ASP A 1 91 ? 18.319 6.072 7.703 1.00 53.06 91 ASP A C 1
ATOM 755 O O . ASP A 1 91 ? 17.465 5.867 6.841 1.00 53.06 91 ASP A O 1
ATOM 759 N N . SER A 1 92 ? 19.644 5.994 7.542 1.00 53.62 92 SER A N 1
ATOM 760 C CA . SER A 1 92 ? 20.551 5.604 6.447 1.00 53.62 92 SER A CA 1
ATOM 761 C C . SER A 1 92 ? 20.207 5.845 4.961 1.00 53.62 92 SER A C 1
ATOM 763 O O . SER A 1 92 ? 19.128 5.569 4.448 1.00 53.62 92 SER A O 1
ATOM 765 N N . VAL A 1 93 ? 21.248 6.273 4.237 1.00 54.97 93 VAL A N 1
ATOM 766 C CA . VAL A 1 93 ? 21.299 6.642 2.807 1.00 54.97 93 VAL A CA 1
ATOM 767 C C . VAL A 1 93 ? 21.300 5.415 1.862 1.00 54.97 93 VAL A C 1
ATOM 769 O O . VAL A 1 93 ? 21.470 5.560 0.662 1.00 54.97 93 VAL A O 1
ATOM 772 N N . ASP A 1 94 ? 21.040 4.201 2.361 1.00 68.12 94 ASP A N 1
ATOM 773 C CA . ASP A 1 94 ? 21.263 2.948 1.611 1.00 68.12 94 ASP A CA 1
ATOM 774 C C . ASP A 1 94 ? 20.025 2.032 1.553 1.00 68.12 94 ASP A C 1
ATOM 776 O O . ASP A 1 94 ? 20.127 0.802 1.576 1.00 68.12 94 ASP A O 1
ATOM 780 N N . LYS A 1 95 ? 18.817 2.605 1.508 1.00 79.50 95 LYS A N 1
ATOM 781 C CA . LYS A 1 95 ? 17.590 1.807 1.364 1.00 79.50 95 LYS A CA 1
ATOM 782 C C . LYS A 1 95 ? 17.448 1.292 -0.068 1.00 79.50 95 LYS A C 1
ATOM 784 O O . LYS A 1 95 ? 17.409 2.072 -1.019 1.00 79.50 95 LYS A O 1
ATOM 789 N N . ILE A 1 96 ? 17.322 -0.027 -0.201 1.00 83.38 96 ILE A N 1
ATOM 790 C CA . ILE A 1 96 ? 17.052 -0.684 -1.479 1.00 83.38 96 ILE A CA 1
ATOM 791 C C . ILE A 1 96 ? 15.553 -0.644 -1.766 1.00 83.38 96 ILE A C 1
ATOM 793 O O . ILE A 1 96 ? 14.742 -1.103 -0.959 1.00 83.38 96 ILE A O 1
ATOM 797 N N . HIS A 1 97 ? 15.205 -0.109 -2.929 1.00 87.44 97 HIS A N 1
ATOM 798 C CA . HIS A 1 97 ? 13.851 -0.061 -3.452 1.00 87.44 97 HIS A CA 1
ATOM 799 C C . HIS A 1 97 ? 13.659 -1.167 -4.489 1.00 87.44 97 HIS A C 1
ATOM 801 O O . HIS A 1 97 ? 14.306 -1.156 -5.533 1.00 87.44 97 HIS A O 1
ATOM 807 N N . TYR A 1 98 ? 12.763 -2.108 -4.212 1.00 89.31 98 TYR A N 1
ATOM 808 C CA . TYR A 1 98 ? 12.380 -3.158 -5.149 1.00 89.31 98 TYR A CA 1
ATOM 809 C C . TYR A 1 98 ? 11.104 -2.756 -5.874 1.00 89.31 98 TYR A C 1
ATOM 811 O O . TYR A 1 98 ? 10.119 -2.395 -5.230 1.00 89.31 98 TYR A O 1
ATOM 819 N N . ILE A 1 99 ? 11.119 -2.850 -7.202 1.00 91.62 99 ILE A N 1
ATOM 820 C CA . ILE A 1 99 ? 9.998 -2.483 -8.066 1.00 91.62 99 ILE A CA 1
ATOM 821 C C . ILE A 1 99 ? 9.662 -3.669 -8.961 1.00 91.62 99 ILE A C 1
ATOM 823 O O . ILE A 1 99 ? 10.500 -4.155 -9.723 1.00 91.62 99 ILE A O 1
ATOM 827 N N . ILE A 1 100 ? 8.423 -4.136 -8.879 1.00 91.94 100 ILE A N 1
ATOM 828 C CA . ILE A 1 100 ? 7.921 -5.277 -9.637 1.00 91.94 100 ILE A CA 1
ATOM 829 C C . ILE A 1 100 ? 6.718 -4.812 -10.449 1.00 91.94 100 ILE A C 1
ATOM 831 O O . ILE A 1 100 ? 5.600 -4.728 -9.924 1.00 91.94 100 ILE A O 1
ATOM 835 N N . PRO A 1 101 ? 6.923 -4.499 -11.733 1.00 92.25 101 PRO A N 1
ATOM 836 C CA . PRO A 1 101 ? 5.817 -4.205 -12.613 1.00 92.25 101 PRO A CA 1
ATOM 837 C C . PRO A 1 101 ? 5.040 -5.473 -12.959 1.00 92.25 101 PRO A C 1
ATOM 839 O O . PRO A 1 101 ? 5.602 -6.518 -13.292 1.00 92.25 101 PRO A O 1
ATOM 842 N N . THR A 1 102 ? 3.717 -5.372 -12.907 1.00 92.06 102 THR A N 1
ATOM 843 C CA . THR A 1 102 ? 2.806 -6.408 -13.394 1.00 92.06 102 THR A CA 1
ATOM 844 C C . THR A 1 102 ? 1.714 -5.768 -14.241 1.00 92.06 102 THR A C 1
ATOM 846 O O . THR A 1 102 ? 1.578 -4.544 -14.295 1.00 92.06 102 THR A O 1
ATOM 849 N N . LYS A 1 103 ? 0.894 -6.594 -14.889 1.00 91.31 103 LYS A N 1
ATOM 850 C CA . LYS A 1 103 ? -0.206 -6.124 -15.733 1.00 91.31 103 LYS A CA 1
ATOM 851 C C . LYS A 1 103 ? -1.222 -5.248 -14.994 1.00 91.31 103 LYS A C 1
ATOM 853 O O . LYS A 1 103 ? -1.767 -4.326 -15.588 1.00 91.31 103 LYS A O 1
ATOM 858 N N . ASN A 1 104 ? -1.540 -5.586 -13.746 1.00 92.88 104 ASN A N 1
ATOM 859 C CA . ASN A 1 104 ? -2.615 -4.945 -12.986 1.00 92.88 104 ASN A CA 1
ATOM 860 C C . ASN A 1 104 ? -2.109 -4.020 -11.878 1.00 92.88 104 ASN A C 1
ATOM 862 O O . ASN A 1 104 ? -2.754 -3.008 -11.627 1.00 92.88 104 ASN A O 1
ATOM 866 N N . TYR A 1 105 ? -0.987 -4.348 -11.233 1.00 95.00 105 TYR A N 1
ATOM 867 C CA . TYR A 1 105 ? -0.373 -3.485 -10.223 1.00 95.00 105 TYR A CA 1
ATOM 868 C C . TYR A 1 105 ? 1.142 -3.396 -10.398 1.00 95.00 105 TYR A C 1
ATOM 870 O O . TYR A 1 105 ? 1.801 -4.386 -10.713 1.00 95.00 105 TYR A O 1
ATOM 878 N N . VAL A 1 106 ? 1.711 -2.233 -10.115 1.00 94.38 106 VAL A N 1
ATOM 879 C CA . VAL A 1 106 ? 3.136 -2.096 -9.816 1.00 94.38 106 VAL A CA 1
ATOM 880 C C . VAL A 1 106 ? 3.297 -2.222 -8.308 1.00 94.38 106 VAL A C 1
ATOM 882 O O . VAL A 1 106 ? 2.593 -1.552 -7.550 1.00 94.38 106 VAL A O 1
ATOM 885 N N . ILE A 1 107 ? 4.180 -3.123 -7.887 1.00 94.31 107 ILE A N 1
ATOM 886 C CA . ILE A 1 107 ? 4.464 -3.396 -6.479 1.00 94.31 107 ILE A CA 1
ATOM 887 C C . ILE A 1 107 ? 5.844 -2.828 -6.168 1.00 94.31 107 ILE A C 1
ATOM 889 O O . ILE A 1 107 ? 6.827 -3.191 -6.804 1.00 94.31 107 ILE A O 1
ATOM 893 N N . GLU A 1 108 ? 5.900 -1.942 -5.190 1.00 92.56 108 GLU A N 1
ATOM 894 C CA . GLU A 1 108 ? 7.073 -1.207 -4.740 1.00 92.56 108 GLU A CA 1
ATOM 895 C C . GLU A 1 108 ? 7.275 -1.524 -3.257 1.00 92.56 108 GLU A C 1
ATOM 897 O O . GLU A 1 108 ? 6.353 -1.379 -2.456 1.00 92.56 108 GLU A O 1
ATOM 902 N N . PHE A 1 109 ? 8.453 -1.988 -2.850 1.00 88.81 109 PHE A N 1
ATOM 903 C CA . PHE A 1 109 ? 8.729 -2.191 -1.428 1.00 88.81 109 PHE A CA 1
ATOM 904 C C . PHE A 1 109 ? 10.177 -1.899 -1.069 1.00 88.81 109 PHE A C 1
ATOM 906 O O . PHE A 1 109 ? 11.098 -2.067 -1.867 1.00 88.81 109 PHE A O 1
ATOM 913 N N . ILE A 1 110 ? 10.365 -1.456 0.170 1.00 84.62 110 ILE A N 1
ATOM 914 C CA . ILE A 1 110 ? 11.672 -1.268 0.786 1.00 84.62 110 ILE A CA 1
ATOM 915 C C . ILE A 1 110 ? 11.821 -2.340 1.850 1.00 84.62 110 ILE A C 1
ATOM 917 O O . ILE A 1 110 ? 11.049 -2.391 2.812 1.00 84.62 110 ILE A O 1
ATOM 921 N N . SER A 1 111 ? 12.816 -3.198 1.666 1.00 75.75 111 SER A N 1
ATOM 922 C CA . SER A 1 111 ? 13.104 -4.257 2.620 1.00 75.75 111 SER A CA 1
ATOM 923 C C . SER A 1 111 ? 14.050 -3.785 3.729 1.00 75.75 111 SER A C 1
ATOM 925 O O . SER A 1 111 ? 14.908 -2.927 3.511 1.00 75.75 111 SER A O 1
ATOM 927 N N . ASN A 1 112 ? 13.893 -4.366 4.921 1.00 65.56 112 ASN A N 1
ATOM 928 C CA . ASN A 1 112 ? 14.880 -4.276 5.997 1.00 65.56 112 ASN A CA 1
ATOM 929 C C . ASN A 1 112 ? 16.001 -5.321 5.842 1.00 65.56 112 ASN A C 1
ATOM 931 O O . ASN A 1 112 ? 17.081 -5.129 6.400 1.00 65.56 112 ASN A O 1
ATOM 935 N N . PHE A 1 113 ? 15.769 -6.394 5.079 1.00 61.75 113 PHE A N 1
ATOM 936 C CA . PHE A 1 113 ? 16.737 -7.450 4.802 1.00 61.75 113 PHE A CA 1
ATOM 937 C C . PHE A 1 113 ? 17.115 -7.438 3.321 1.00 61.75 113 PHE A C 1
ATOM 939 O O . PHE A 1 113 ? 16.276 -7.463 2.425 1.00 61.75 113 PHE A O 1
ATOM 946 N N . VAL A 1 114 ? 18.411 -7.381 3.036 1.00 63.88 114 VAL A N 1
ATOM 947 C CA . VAL A 1 114 ? 18.900 -7.396 1.659 1.00 63.88 114 VAL A CA 1
ATOM 948 C C . VAL A 1 114 ? 19.670 -8.693 1.422 1.00 63.88 114 VAL A C 1
ATOM 950 O O . VAL A 1 114 ? 20.661 -8.904 2.128 1.00 63.88 114 VAL A O 1
ATOM 953 N N . PRO A 1 115 ? 19.285 -9.534 0.436 1.00 64.31 115 PRO A N 1
ATOM 954 C CA . PRO A 1 115 ? 18.118 -9.465 -0.472 1.00 64.31 115 PRO A CA 1
ATOM 955 C C . PRO A 1 115 ? 16.876 -10.275 -0.003 1.00 64.31 115 PRO A C 1
ATOM 957 O O . PRO A 1 115 ? 17.039 -11.213 0.782 1.00 64.31 115 PRO A O 1
ATOM 960 N N . PRO A 1 116 ? 15.654 -9.976 -0.510 1.00 68.12 116 PRO A N 1
ATOM 961 C CA . PRO A 1 116 ? 14.434 -10.738 -0.217 1.00 68.12 116 PRO A CA 1
ATOM 962 C C . PRO A 1 116 ? 14.519 -12.186 -0.718 1.00 68.12 116 PRO A C 1
ATOM 964 O O . PRO A 1 116 ? 15.219 -12.494 -1.692 1.00 68.12 116 PRO A O 1
ATOM 967 N N . GLU A 1 117 ? 13.758 -13.085 -0.091 1.00 70.62 117 GLU A N 1
ATOM 968 C CA . GLU A 1 117 ? 13.674 -14.477 -0.528 1.00 70.62 117 GLU A CA 1
ATOM 969 C C . GLU A 1 117 ? 12.661 -14.627 -1.667 1.00 70.62 117 GLU A C 1
ATOM 971 O O . GLU A 1 117 ? 11.481 -14.295 -1.538 1.00 70.62 117 GLU A O 1
ATOM 976 N N . ILE A 1 118 ? 13.101 -15.194 -2.790 1.00 67.25 118 ILE A N 1
ATOM 977 C CA . ILE A 1 118 ? 12.212 -15.509 -3.908 1.00 67.25 118 ILE A CA 1
ATOM 978 C C . ILE A 1 118 ? 11.962 -17.015 -3.917 1.00 67.25 118 ILE A C 1
ATOM 980 O O . ILE A 1 118 ? 12.885 -17.835 -4.001 1.00 67.25 118 ILE A O 1
ATOM 984 N N . ILE A 1 119 ? 10.688 -17.382 -3.788 1.00 64.56 119 ILE A N 1
ATOM 985 C CA . ILE A 1 119 ? 10.217 -18.761 -3.722 1.00 64.56 119 ILE A CA 1
ATOM 986 C C . ILE A 1 119 ? 9.500 -19.078 -5.033 1.00 64.56 119 ILE A C 1
ATOM 988 O O . ILE A 1 119 ? 8.397 -18.617 -5.326 1.00 64.56 119 ILE A O 1
ATOM 992 N N . TYR A 1 120 ? 10.134 -19.917 -5.840 1.00 60.22 120 TYR A N 1
ATOM 993 C CA . TYR A 1 120 ? 9.501 -20.530 -7.001 1.00 60.22 120 TYR A CA 1
ATOM 994 C C . TYR A 1 120 ? 9.034 -21.941 -6.608 1.00 60.22 120 TYR A C 1
ATOM 996 O O . TYR A 1 120 ? 9.691 -22.541 -5.753 1.00 60.22 120 TYR A O 1
ATOM 1004 N N . PRO A 1 121 ? 7.966 -22.525 -7.201 1.00 49.53 121 PRO A N 1
ATOM 1005 C CA . PRO A 1 121 ? 7.305 -23.731 -6.685 1.00 49.53 121 PRO A CA 1
ATOM 1006 C C . PRO A 1 121 ? 8.195 -24.961 -6.447 1.00 49.53 121 PRO A C 1
ATOM 1008 O O . PRO A 1 121 ? 7.722 -25.929 -5.861 1.00 49.53 121 PRO A O 1
ATOM 1011 N N . PHE A 1 122 ? 9.462 -24.946 -6.876 1.00 45.84 122 PHE A N 1
ATOM 1012 C CA . PHE A 1 122 ? 10.408 -26.041 -6.675 1.00 45.84 122 PHE A CA 1
ATOM 1013 C C . PHE A 1 122 ? 11.830 -25.616 -6.252 1.00 45.84 122 PHE A C 1
ATOM 1015 O O . PHE A 1 122 ? 12.651 -26.498 -6.014 1.00 45.84 122 PHE A O 1
ATOM 1022 N N . CYS A 1 123 ? 12.129 -24.314 -6.113 1.00 52.53 123 CYS A N 1
ATOM 1023 C CA . CYS A 1 123 ? 13.458 -23.816 -5.725 1.00 52.53 123 CYS A CA 1
ATOM 1024 C C . CYS A 1 123 ? 13.349 -22.547 -4.864 1.00 52.53 123 CYS A C 1
ATOM 1026 O O . CYS A 1 123 ? 12.768 -21.550 -5.291 1.00 52.53 123 CYS A O 1
ATOM 1028 N N . LYS A 1 124 ? 13.967 -22.566 -3.677 1.00 60.31 124 LYS A N 1
ATOM 1029 C CA . LYS A 1 124 ? 14.233 -21.363 -2.878 1.00 60.31 124 LYS A CA 1
ATOM 1030 C C . LYS A 1 124 ? 15.563 -20.773 -3.347 1.00 60.31 124 LYS A C 1
ATOM 1032 O O . LYS A 1 124 ? 16.584 -21.456 -3.257 1.00 60.31 124 LYS A O 1
ATOM 1037 N N . LYS A 1 125 ? 15.560 -19.542 -3.862 1.00 65.06 125 LYS A N 1
ATOM 1038 C CA . LYS A 1 125 ? 16.779 -18.846 -4.297 1.00 65.06 125 LYS A CA 1
ATOM 1039 C C . LYS A 1 125 ? 16.787 -17.434 -3.716 1.00 65.06 125 LYS A C 1
ATOM 1041 O O . LYS A 1 125 ? 15.790 -16.725 -3.797 1.00 65.06 125 LYS A O 1
ATOM 1046 N N . MET A 1 126 ? 17.910 -17.035 -3.124 1.00 62.03 126 MET A N 1
ATOM 1047 C CA . MET A 1 126 ? 18.141 -15.624 -2.814 1.00 62.03 126 MET A CA 1
ATOM 1048 C C . MET A 1 126 ? 18.576 -14.912 -4.091 1.00 62.03 126 MET A C 1
ATOM 1050 O O . MET A 1 126 ? 19.418 -15.423 -4.834 1.00 62.03 126 MET A O 1
ATOM 1054 N N . THR A 1 127 ? 17.991 -13.751 -4.357 1.00 65.75 127 THR A N 1
ATOM 1055 C CA . THR A 1 127 ? 18.383 -12.932 -5.505 1.00 65.75 127 THR A CA 1
ATOM 1056 C C . THR A 1 127 ? 19.630 -12.152 -5.141 1.00 65.75 127 THR A C 1
ATOM 1058 O O . THR A 1 127 ? 19.550 -11.208 -4.367 1.00 65.75 127 THR A O 1
ATOM 1061 N N . GLU A 1 128 ? 20.784 -12.536 -5.677 1.00 66.06 128 GLU A N 1
ATOM 1062 C CA . GLU A 1 128 ? 21.981 -11.701 -5.564 1.00 66.06 128 GLU A CA 1
ATOM 1063 C C . GLU A 1 128 ? 21.720 -10.348 -6.238 1.00 66.06 128 GLU A C 1
ATOM 1065 O O . GLU A 1 128 ? 21.156 -10.289 -7.335 1.00 66.06 128 GLU A O 1
ATOM 1070 N N . ILE A 1 129 ? 22.085 -9.260 -5.556 1.00 69.12 129 ILE A N 1
ATOM 1071 C CA . ILE A 1 129 ? 22.019 -7.924 -6.143 1.00 69.12 129 ILE A CA 1
ATOM 1072 C C . ILE A 1 129 ? 23.206 -7.780 -7.084 1.00 69.12 129 ILE A C 1
ATOM 1074 O O . ILE A 1 129 ? 24.354 -7.765 -6.649 1.00 69.12 129 ILE A O 1
ATOM 1078 N N . ASP A 1 130 ? 22.897 -7.663 -8.366 1.00 75.75 130 ASP A N 1
ATOM 1079 C CA . ASP A 1 130 ? 23.843 -7.253 -9.389 1.00 75.75 130 ASP A CA 1
ATOM 1080 C C . ASP A 1 130 ? 23.983 -5.726 -9.337 1.00 75.75 130 ASP A C 1
ATOM 1082 O O . ASP A 1 130 ? 23.041 -5.003 -9.672 1.00 75.75 130 ASP A O 1
ATOM 1086 N N . GLU A 1 131 ? 25.128 -5.231 -8.857 1.00 77.69 131 GLU A N 1
ATOM 1087 C CA . GLU A 1 131 ? 25.375 -3.790 -8.708 1.00 77.69 131 GLU A CA 1
ATOM 1088 C C . GLU A 1 131 ? 25.320 -3.043 -10.047 1.00 77.69 131 GLU A C 1
ATOM 1090 O O . GLU A 1 131 ? 24.969 -1.865 -10.059 1.00 77.69 131 GLU A O 1
ATOM 1095 N N . GLU A 1 132 ? 25.592 -3.712 -11.175 1.00 82.75 132 GLU A N 1
ATOM 1096 C CA . GLU A 1 132 ? 25.506 -3.098 -12.508 1.00 82.75 132 GLU A CA 1
ATOM 1097 C C . GLU A 1 132 ? 24.056 -2.813 -12.931 1.00 82.75 132 GLU A C 1
ATOM 1099 O O . GLU A 1 132 ? 23.817 -1.953 -13.774 1.00 82.75 132 GLU A O 1
ATOM 1104 N N . LYS A 1 133 ? 23.080 -3.502 -12.324 1.00 83.94 133 LYS A N 1
ATOM 1105 C CA . LYS A 1 133 ? 21.638 -3.343 -12.598 1.00 83.94 133 LYS A CA 1
ATOM 1106 C C . LYS A 1 133 ? 20.933 -2.421 -11.613 1.00 83.94 133 LYS A C 1
ATOM 1108 O O . LYS A 1 133 ? 19.702 -2.343 -11.591 1.00 83.94 133 LYS A O 1
ATOM 1113 N N . LEU A 1 134 ? 21.699 -1.777 -10.744 1.00 86.69 134 LEU A N 1
ATOM 1114 C CA . LEU A 1 134 ? 21.164 -0.882 -9.744 1.00 86.69 134 LEU A CA 1
ATOM 1115 C C . LEU A 1 134 ? 20.851 0.482 -10.364 1.00 86.69 134 LEU A C 1
ATOM 1117 O O . LEU A 1 134 ? 21.734 1.164 -10.876 1.00 86.69 134 LEU A O 1
ATOM 1121 N N . ILE A 1 135 ? 19.595 0.906 -10.258 1.00 88.25 135 ILE A N 1
ATOM 1122 C CA . ILE A 1 135 ? 19.158 2.211 -10.754 1.00 88.25 135 ILE A CA 1
ATOM 1123 C C . ILE A 1 135 ? 19.404 3.266 -9.672 1.00 88.25 135 ILE A C 1
ATOM 1125 O O . ILE A 1 135 ? 18.779 3.243 -8.608 1.00 88.25 135 ILE A O 1
ATOM 1129 N N . GLU A 1 136 ? 20.281 4.227 -9.949 1.00 85.75 136 GLU A N 1
ATOM 1130 C CA . GLU A 1 136 ? 20.552 5.349 -9.049 1.00 85.75 136 GLU A CA 1
ATOM 1131 C C . GLU A 1 136 ? 19.687 6.568 -9.387 1.00 85.75 136 GLU A C 1
ATOM 1133 O O . GLU A 1 136 ? 19.624 7.013 -10.532 1.00 85.75 136 GLU A O 1
ATOM 1138 N N . GLY A 1 137 ? 19.047 7.151 -8.369 1.00 77.56 137 GLY A N 1
ATOM 1139 C CA . GLY A 1 137 ? 18.452 8.487 -8.484 1.00 77.56 137 GLY A CA 1
ATOM 1140 C C . GLY A 1 137 ? 17.207 8.567 -9.370 1.00 77.56 137 GLY A C 1
ATOM 1141 O O . GLY A 1 137 ? 16.966 9.592 -10.001 1.00 77.56 137 GLY A O 1
ATOM 1142 N N . LEU A 1 138 ? 16.394 7.508 -9.418 1.00 80.88 138 LEU A N 1
ATOM 1143 C CA . LEU A 1 138 ? 15.116 7.501 -10.135 1.00 80.88 138 LEU A CA 1
ATOM 1144 C C . LEU A 1 138 ? 14.162 8.574 -9.550 1.00 80.88 138 LEU A C 1
ATOM 1146 O O . LEU A 1 138 ? 13.480 8.337 -8.546 1.00 80.88 138 LEU A O 1
ATOM 1150 N N . GLU A 1 139 ? 14.126 9.769 -10.150 1.00 72.00 139 GLU A N 1
ATOM 1151 C CA . GLU A 1 139 ? 13.343 10.930 -9.687 1.00 72.00 139 GLU A CA 1
ATOM 1152 C C . GLU A 1 139 ? 11.837 10.784 -9.978 1.00 72.00 139 GLU A C 1
ATOM 1154 O O . GLU A 1 139 ? 11.245 11.418 -10.858 1.00 72.00 139 GLU A O 1
ATOM 1159 N N . LEU A 1 140 ? 11.187 9.930 -9.192 1.00 63.44 140 LEU A N 1
ATOM 1160 C CA . LEU A 1 140 ? 9.753 9.649 -9.291 1.00 63.44 140 LEU A CA 1
ATOM 1161 C C . LEU A 1 140 ? 8.855 10.704 -8.646 1.00 63.44 140 LEU A C 1
ATOM 1163 O O . LEU A 1 140 ? 7.647 10.705 -8.876 1.00 63.44 140 LEU A O 1
ATOM 1167 N N . THR A 1 141 ? 9.406 11.593 -7.821 1.00 56.88 141 THR A N 1
ATOM 1168 C CA . THR A 1 141 ? 8.578 12.266 -6.819 1.00 56.88 141 THR A CA 1
ATOM 1169 C C . THR A 1 141 ? 8.914 13.741 -6.692 1.00 56.88 141 THR A C 1
ATOM 1171 O O . THR A 1 141 ? 10.000 14.124 -6.278 1.00 56.88 141 THR A O 1
ATOM 1174 N N . ASP A 1 142 ? 7.910 14.555 -6.988 1.00 54.81 142 ASP A N 1
ATOM 1175 C CA . ASP A 1 142 ? 7.809 15.954 -6.580 1.00 54.81 142 ASP A CA 1
ATOM 1176 C C . ASP A 1 142 ? 6.478 16.077 -5.827 1.00 54.81 142 ASP A C 1
ATOM 1178 O O . ASP A 1 142 ? 5.518 16.704 -6.275 1.00 54.81 142 ASP A O 1
ATOM 1182 N N . MET A 1 143 ? 6.398 15.287 -4.750 1.00 59.50 143 MET A N 1
ATOM 1183 C CA . MET A 1 143 ? 5.406 15.421 -3.693 1.00 59.50 143 MET A CA 1
ATOM 1184 C C . MET A 1 143 ? 5.861 16.626 -2.877 1.00 59.50 143 MET A C 1
ATOM 1186 O O . MET A 1 143 ? 6.794 16.568 -2.072 1.00 59.50 143 MET A O 1
ATOM 1190 N N . SER A 1 144 ? 5.333 17.777 -3.294 1.00 53.31 144 SER A N 1
ATOM 1191 C CA . SER A 1 144 ? 5.496 19.047 -2.612 1.00 53.31 144 SER A CA 1
ATOM 1192 C C . SER A 1 144 ? 4.791 18.918 -1.277 1.00 53.31 144 SER A C 1
ATOM 1194 O O . SER A 1 144 ? 3.592 18.684 -1.314 1.00 53.31 144 SER A O 1
ATOM 1196 N N . TRP A 1 145 ? 5.525 19.114 -0.180 1.00 56.28 145 TRP A N 1
ATOM 1197 C CA . TRP A 1 145 ? 5.140 19.133 1.240 1.00 56.28 145 TRP A CA 1
ATOM 1198 C C . TRP A 1 145 ? 3.872 19.934 1.579 1.00 56.28 145 TRP A C 1
ATOM 1200 O O . TRP A 1 145 ? 3.870 20.853 2.393 1.00 56.28 145 TRP A O 1
ATOM 1210 N N . GLU A 1 146 ? 2.774 19.597 0.934 1.00 57.22 146 GLU A N 1
ATOM 1211 C CA . GLU A 1 146 ? 1.473 20.215 1.053 1.00 57.22 146 GLU A CA 1
ATOM 1212 C C . GLU A 1 146 ? 0.593 19.379 1.981 1.00 57.22 146 GLU A C 1
ATOM 1214 O O . GLU A 1 146 ? -0.612 19.605 2.017 1.00 57.22 146 GLU A O 1
ATOM 1219 N N . TYR A 1 147 ? 1.183 18.473 2.770 1.00 61.69 147 TYR A N 1
ATOM 1220 C CA . TYR A 1 147 ? 0.559 17.856 3.941 1.00 61.69 147 TYR A CA 1
ATOM 1221 C C . TYR A 1 147 ? -0.111 18.893 4.852 1.00 61.69 147 TYR A C 1
ATOM 1223 O O . TYR A 1 147 ? -1.188 18.637 5.376 1.00 61.69 147 TYR A O 1
ATOM 1231 N N . ASP A 1 148 ? 0.444 20.106 4.953 1.00 62.38 148 ASP A N 1
ATOM 1232 C CA . ASP A 1 148 ? -0.175 21.237 5.665 1.00 62.38 148 ASP A CA 1
ATOM 1233 C C . ASP A 1 148 ? -1.561 21.635 5.115 1.00 62.38 148 ASP A C 1
ATOM 1235 O O . ASP A 1 148 ? -2.328 22.334 5.784 1.00 62.38 148 ASP A O 1
ATOM 1239 N N . LYS A 1 149 ? -1.877 21.235 3.878 1.00 74.75 149 LYS A N 1
ATOM 1240 C CA . LYS A 1 149 ? -3.170 21.450 3.216 1.00 74.75 149 LYS A CA 1
ATOM 1241 C C . LYS A 1 149 ? -4.094 20.234 3.300 1.00 74.75 149 LYS A C 1
ATOM 1243 O O . LYS A 1 149 ? -5.261 20.367 2.927 1.00 74.75 149 LYS A O 1
ATOM 1248 N N . GLU A 1 150 ? -3.595 19.072 3.719 1.00 82.19 150 GLU A N 1
ATOM 1249 C CA . GLU A 1 150 ? -4.433 17.895 3.932 1.00 82.19 150 GLU A CA 1
ATOM 1250 C C . GLU A 1 150 ? -5.305 18.095 5.175 1.00 82.19 150 GLU A C 1
ATOM 1252 O O . GLU A 1 150 ? -4.866 18.610 6.208 1.00 82.19 150 GLU A O 1
ATOM 1257 N N . GLU A 1 151 ? -6.563 17.674 5.079 1.00 81.88 151 GLU A N 1
ATOM 1258 C CA . GLU A 1 151 ? -7.466 17.641 6.226 1.00 81.88 151 GLU A CA 1
ATOM 1259 C C . GLU A 1 151 ? -7.841 16.193 6.516 1.00 81.88 151 GLU A C 1
ATOM 1261 O O . GLU A 1 151 ? -8.318 15.466 5.647 1.00 81.88 151 GLU A O 1
ATOM 1266 N N . TYR A 1 152 ? -7.614 15.769 7.754 1.00 81.62 152 TYR A N 1
ATOM 1267 C CA . TYR A 1 152 ? -7.901 14.415 8.205 1.00 81.62 152 TYR A CA 1
ATOM 1268 C C . TYR A 1 152 ? -9.213 14.438 8.981 1.00 81.62 152 TYR A C 1
ATOM 1270 O O . TYR A 1 152 ? -9.337 15.141 9.985 1.00 81.62 152 TYR A O 1
ATOM 1278 N N . ILE A 1 153 ? -10.199 13.685 8.502 1.00 84.88 153 ILE A N 1
ATOM 1279 C CA . ILE A 1 153 ? -11.561 13.688 9.037 1.00 84.88 153 ILE A CA 1
ATOM 1280 C C . ILE A 1 153 ? -11.924 12.269 9.469 1.00 84.88 153 ILE A C 1
ATOM 1282 O O . ILE A 1 153 ? -11.814 11.331 8.683 1.00 84.88 153 ILE A O 1
ATOM 1286 N N . GLU A 1 154 ? -12.370 12.096 10.715 1.00 86.19 154 GLU A N 1
ATOM 1287 C CA . GLU A 1 154 ? -12.926 10.817 11.172 1.00 86.19 154 GLU A CA 1
ATOM 1288 C C . GLU A 1 154 ? -14.179 10.483 10.345 1.00 86.19 154 GLU A C 1
ATOM 1290 O O . GLU A 1 154 ? -15.119 11.278 10.292 1.00 86.19 154 GLU A O 1
ATOM 1295 N N . PHE A 1 155 ? -14.198 9.321 9.685 1.00 87.38 155 PHE A N 1
ATOM 1296 C CA . PHE A 1 155 ? -15.331 8.919 8.832 1.00 87.38 155 PHE A CA 1
ATOM 1297 C C . PHE A 1 155 ? -16.251 7.874 9.479 1.00 87.38 155 PHE A C 1
ATOM 1299 O O . PHE A 1 155 ? -17.291 7.527 8.920 1.00 87.38 155 PHE A O 1
ATOM 1306 N N . VAL A 1 156 ? -15.880 7.367 10.655 1.00 84.75 156 VAL A N 1
ATOM 1307 C CA . VAL A 1 156 ? -16.713 6.469 11.466 1.00 84.75 156 VAL A CA 1
ATOM 1308 C C . VAL A 1 156 ? -17.560 7.271 12.452 1.00 84.75 156 VAL A C 1
ATOM 1310 O O . VAL A 1 156 ? -17.150 8.333 12.913 1.00 84.75 156 VAL A O 1
ATOM 1313 N N . ASP A 1 157 ? -18.753 6.772 12.783 1.00 79.88 157 ASP A N 1
ATOM 1314 C CA . ASP A 1 157 ? -19.653 7.464 13.709 1.00 79.88 157 ASP A CA 1
ATOM 1315 C C . ASP A 1 157 ? -19.280 7.241 15.190 1.00 79.88 157 ASP A C 1
ATOM 1317 O O . ASP A 1 157 ? -18.611 6.270 15.558 1.00 79.88 157 ASP A O 1
ATOM 1321 N N . ASP A 1 158 ? -19.759 8.133 16.070 1.00 75.56 158 ASP A N 1
ATOM 1322 C CA . ASP A 1 158 ? -19.545 8.031 17.524 1.00 75.56 158 ASP A CA 1
ATOM 1323 C C . ASP A 1 158 ? -20.015 6.663 18.071 1.00 75.56 158 ASP A C 1
ATOM 1325 O O . ASP A 1 158 ? -19.393 6.105 18.970 1.00 75.56 158 ASP A O 1
ATOM 1329 N N . LYS A 1 159 ? -21.079 6.073 17.502 1.00 79.56 159 LYS A N 1
ATOM 1330 C CA . LYS A 1 159 ? -21.610 4.765 17.932 1.00 79.56 159 LYS A CA 1
ATOM 1331 C C . LYS A 1 159 ? -20.666 3.610 17.613 1.00 79.56 159 LYS A C 1
ATOM 1333 O O . LYS A 1 159 ? -20.654 2.610 18.333 1.00 79.56 159 LYS A O 1
ATOM 1338 N N . PHE A 1 160 ? -19.946 3.679 16.500 1.00 80.12 160 PHE A N 1
ATOM 1339 C CA . PHE A 1 160 ? -18.924 2.711 16.139 1.00 80.12 160 PHE A CA 1
ATOM 1340 C C . PHE A 1 160 ? -17.727 2.848 17.075 1.00 80.12 160 PHE A C 1
ATOM 1342 O O . PHE A 1 160 ? -17.278 1.844 17.626 1.00 80.12 160 PHE A O 1
ATOM 1349 N N . LEU A 1 161 ? -17.283 4.081 17.324 1.00 72.56 161 LEU A N 1
ATOM 1350 C CA . LEU A 1 161 ? -16.203 4.364 18.267 1.00 72.56 161 LEU A CA 1
ATOM 1351 C C . LEU A 1 161 ? -16.550 3.897 19.686 1.00 72.56 161 LEU A C 1
ATOM 1353 O O . LEU A 1 161 ? -15.722 3.276 20.329 1.00 72.56 161 LEU A O 1
ATOM 1357 N N . GLU A 1 162 ? -17.786 4.074 20.157 1.00 75.19 162 GLU A N 1
ATOM 1358 C CA . GLU A 1 162 ? -18.238 3.552 21.460 1.00 75.19 162 GLU A CA 1
ATOM 1359 C C . GLU A 1 162 ? -18.175 2.021 21.564 1.00 75.19 162 GLU A C 1
ATOM 1361 O O . GLU A 1 162 ? -17.984 1.472 22.650 1.00 75.19 162 GLU A O 1
ATOM 1366 N N . LYS A 1 163 ? -18.342 1.303 20.445 1.00 75.75 163 LYS A N 1
ATOM 1367 C CA . LYS A 1 163 ? -18.217 -0.164 20.419 1.00 75.75 163 LYS A CA 1
ATOM 1368 C C . LYS A 1 163 ? -16.777 -0.636 20.494 1.00 75.75 163 LYS A C 1
ATOM 1370 O O . LYS A 1 163 ? -16.595 -1.843 20.644 1.00 75.75 163 LYS A O 1
ATOM 1375 N N . MET A 1 164 ? -15.818 0.263 20.321 1.00 76.00 164 MET A N 1
ATOM 1376 C CA . MET A 1 164 ? -14.399 -0.011 20.270 1.00 76.00 164 MET A CA 1
ATOM 1377 C C . MET A 1 164 ? -13.747 0.628 21.489 1.00 76.00 164 MET A C 1
ATOM 1379 O O . MET A 1 164 ? -13.725 1.840 21.632 1.00 76.00 164 MET A O 1
ATOM 1383 N N . ASP A 1 165 ? -13.208 -0.165 22.408 1.00 75.31 165 ASP A N 1
ATOM 1384 C CA . ASP A 1 165 ? -12.547 0.414 23.580 1.00 75.31 165 ASP A CA 1
ATOM 1385 C C . ASP A 1 165 ? -11.161 0.946 23.197 1.00 75.31 165 ASP A C 1
ATOM 1387 O O . ASP A 1 165 ? -10.162 0.233 23.285 1.00 75.31 165 ASP A O 1
ATOM 1391 N N . ILE A 1 166 ? -11.116 2.190 22.721 1.00 68.12 166 ILE A N 1
ATOM 1392 C CA . ILE A 1 166 ? -9.916 2.820 22.160 1.00 68.12 166 ILE A CA 1
ATOM 1393 C C . ILE A 1 166 ? -8.778 2.937 23.181 1.00 68.12 166 ILE A C 1
ATOM 1395 O O . ILE A 1 166 ? -7.611 2.886 22.803 1.00 68.12 166 ILE A O 1
ATOM 1399 N N . SER A 1 167 ? -9.087 2.991 24.482 1.00 69.12 167 SER A N 1
ATOM 1400 C CA . SER A 1 167 ? -8.066 3.019 25.542 1.00 69.12 167 SER A CA 1
ATOM 1401 C C . SER A 1 167 ? -7.147 1.795 25.529 1.00 69.12 167 SER A C 1
ATOM 1403 O O . SER A 1 167 ? -6.065 1.809 26.116 1.00 69.12 167 SER A O 1
ATOM 1405 N N . LYS A 1 168 ? -7.575 0.727 24.853 1.00 74.38 168 LYS A N 1
ATOM 1406 C CA . LYS A 1 168 ? -6.800 -0.495 24.715 1.00 74.38 168 LYS A CA 1
ATOM 1407 C C . LYS A 1 168 ? -5.763 -0.403 23.598 1.00 74.38 168 LYS A C 1
ATOM 1409 O O . LYS A 1 168 ? -4.842 -1.202 23.631 1.00 74.38 168 LYS A O 1
ATOM 1414 N N . GLY A 1 169 ? -5.834 0.549 22.673 1.00 77.19 169 GLY A N 1
ATOM 1415 C CA . GLY A 1 169 ? -4.966 0.569 21.492 1.00 77.19 169 GLY A CA 1
ATOM 1416 C C . GLY A 1 169 ? -5.410 -0.431 20.422 1.00 77.19 169 GLY A C 1
ATOM 1417 O O . GLY A 1 169 ? -6.270 -1.293 20.663 1.00 77.19 169 GLY A O 1
ATOM 1418 N N . LEU A 1 170 ? -4.849 -0.295 19.224 1.00 82.62 170 LEU A N 1
ATOM 1419 C CA . LEU A 1 170 ? -5.261 -1.020 18.024 1.00 82.62 170 LEU A CA 1
ATOM 1420 C C . LEU A 1 170 ? -4.041 -1.421 17.206 1.00 82.62 170 LEU A C 1
ATOM 1422 O O . LEU A 1 170 ? -3.178 -0.593 16.943 1.00 82.62 170 LEU A O 1
ATOM 1426 N N . PHE A 1 171 ? -4.017 -2.660 16.732 1.00 85.81 171 PHE A N 1
ATOM 1427 C CA . PHE A 1 171 ? -2.969 -3.196 15.872 1.00 85.81 171 PHE A CA 1
ATOM 1428 C C . PHE A 1 171 ? -3.560 -3.635 14.538 1.00 85.81 171 PHE A C 1
ATOM 1430 O O . PHE A 1 171 ? -4.642 -4.219 14.497 1.00 85.81 171 PHE A O 1
ATOM 1437 N N . ILE A 1 172 ? -2.835 -3.415 13.447 1.00 86.00 172 ILE A N 1
ATOM 1438 C CA . ILE A 1 172 ? -3.133 -4.060 12.165 1.00 86.00 172 ILE A CA 1
ATOM 1439 C C . ILE A 1 172 ? -2.457 -5.431 12.179 1.00 86.00 172 ILE A C 1
ATOM 1441 O O . ILE A 1 172 ? -1.234 -5.526 12.102 1.00 86.00 172 ILE A O 1
ATOM 1445 N N . GLY A 1 173 ? -3.257 -6.486 12.343 1.00 81.88 173 GLY A N 1
ATOM 1446 C CA . GLY A 1 173 ? -2.763 -7.861 12.425 1.00 81.88 173 GLY A CA 1
ATOM 1447 C C . GLY A 1 173 ? -2.418 -8.421 11.050 1.00 81.88 173 GLY A C 1
ATOM 1448 O O . GLY A 1 173 ? -1.284 -8.841 10.816 1.00 81.88 173 GLY A O 1
ATOM 1449 N N . ASP A 1 174 ? -3.393 -8.350 10.140 1.00 89.44 174 ASP A N 1
ATOM 1450 C CA . ASP A 1 174 ? -3.277 -8.860 8.778 1.00 89.44 174 ASP A CA 1
ATOM 1451 C C . ASP A 1 174 ? -3.763 -7.822 7.762 1.00 89.44 174 ASP A C 1
ATOM 1453 O O . ASP A 1 174 ? -4.774 -7.146 7.969 1.00 89.44 174 ASP A O 1
ATOM 1457 N N . LEU A 1 175 ? -3.091 -7.763 6.615 1.00 93.62 175 LEU A N 1
ATOM 1458 C CA . LEU A 1 175 ? -3.570 -7.078 5.419 1.00 93.62 175 LEU A CA 1
ATOM 1459 C C . LEU A 1 175 ? -3.522 -8.061 4.255 1.00 93.62 175 LEU A C 1
ATOM 1461 O O . LEU A 1 175 ? -2.472 -8.613 3.934 1.00 93.62 175 LEU A O 1
ATOM 1465 N N . ILE A 1 176 ? -4.668 -8.295 3.622 1.00 95.56 176 ILE A N 1
ATOM 1466 C CA . ILE A 1 176 ? -4.810 -9.261 2.536 1.00 95.56 176 ILE A CA 1
ATOM 1467 C C . ILE A 1 176 ? -5.460 -8.566 1.351 1.00 95.56 176 ILE A C 1
ATOM 1469 O O . ILE A 1 176 ? -6.661 -8.297 1.348 1.00 95.56 176 ILE A O 1
ATOM 1473 N N . TYR A 1 177 ? -4.667 -8.332 0.317 1.00 96.25 177 TYR A N 1
ATOM 1474 C CA . TYR A 1 177 ? -5.171 -8.053 -1.014 1.00 96.25 177 TYR A CA 1
ATOM 1475 C C . TYR A 1 177 ? -5.274 -9.356 -1.805 1.00 96.25 177 TYR A C 1
ATOM 1477 O O . TYR A 1 177 ? -4.310 -10.123 -1.880 1.00 96.25 177 TYR A O 1
ATOM 1485 N N . LYS A 1 178 ? -6.423 -9.601 -2.433 1.00 95.12 178 LYS A N 1
ATOM 1486 C CA . LYS A 1 178 ? -6.617 -10.734 -3.337 1.00 95.12 178 LYS A CA 1
ATOM 1487 C C . LYS A 1 178 ? -7.628 -10.395 -4.421 1.00 95.12 178 LYS A C 1
ATOM 1489 O O . LYS A 1 178 ? -8.775 -10.079 -4.120 1.00 95.12 178 LYS A O 1
ATOM 1494 N N . GLU A 1 179 ? -7.198 -10.511 -5.676 1.00 88.00 179 GLU A N 1
ATOM 1495 C CA . GLU A 1 179 ? -8.054 -10.352 -6.864 1.00 88.00 179 GLU A CA 1
ATOM 1496 C C . GLU A 1 179 ? -8.947 -9.093 -6.828 1.00 88.00 179 GLU A C 1
ATOM 1498 O O . GLU A 1 179 ? -10.151 -9.156 -7.060 1.00 88.00 179 GLU A O 1
ATOM 1503 N N . GLY A 1 180 ? -8.355 -7.935 -6.520 1.00 90.81 180 GLY A N 1
ATOM 1504 C CA . GLY A 1 180 ? -9.056 -6.644 -6.496 1.00 90.81 180 GLY A CA 1
ATOM 1505 C C . GLY A 1 180 ? -9.760 -6.308 -5.180 1.00 90.81 180 GLY A C 1
ATOM 1506 O O . GLY A 1 180 ? -10.240 -5.187 -5.036 1.00 90.81 180 GLY A O 1
ATOM 1507 N N . LYS A 1 181 ? -9.791 -7.237 -4.220 1.00 96.62 181 LYS A N 1
ATOM 1508 C CA . LYS A 1 181 ? -10.360 -7.022 -2.884 1.00 96.62 181 LYS A CA 1
ATOM 1509 C C . LYS A 1 181 ? -9.267 -6.787 -1.862 1.00 96.62 181 LYS A C 1
ATOM 1511 O O . LYS A 1 181 ? -8.238 -7.458 -1.918 1.00 96.62 181 LYS A O 1
ATOM 1516 N N . LEU A 1 182 ? -9.516 -5.900 -0.906 1.00 97.69 182 LEU A N 1
ATOM 1517 C CA . LEU A 1 182 ? -8.628 -5.645 0.225 1.00 97.69 182 LEU A CA 1
ATOM 1518 C C . LEU A 1 182 ? -9.363 -5.914 1.536 1.00 97.69 182 LEU A C 1
ATOM 1520 O O . LEU A 1 182 ? -10.472 -5.425 1.748 1.00 97.69 182 LEU A O 1
ATOM 1524 N N . VAL A 1 183 ? -8.720 -6.666 2.420 1.00 96.94 183 VAL A N 1
ATOM 1525 C CA . VAL A 1 183 ? -9.183 -6.938 3.779 1.00 96.94 183 VAL A CA 1
ATOM 1526 C C . VAL A 1 183 ? -8.088 -6.526 4.752 1.00 96.94 183 VAL A C 1
ATOM 1528 O O . VAL A 1 183 ? -6.950 -6.968 4.610 1.00 96.94 183 VAL A O 1
ATOM 1531 N N . ILE A 1 184 ? -8.433 -5.705 5.740 1.00 94.88 184 ILE A N 1
ATOM 1532 C CA . ILE A 1 184 ? -7.535 -5.294 6.824 1.00 94.88 184 ILE A CA 1
ATOM 1533 C C . ILE A 1 184 ? -8.142 -5.786 8.136 1.00 94.88 184 ILE A C 1
ATOM 1535 O O . ILE A 1 184 ? -9.283 -5.448 8.463 1.00 94.88 184 ILE A O 1
ATOM 1539 N N . LEU A 1 185 ? -7.393 -6.607 8.868 1.00 92.38 185 LEU A N 1
ATOM 1540 C CA . LEU A 1 185 ? -7.754 -7.078 10.198 1.00 92.38 185 LEU A CA 1
ATOM 1541 C C . LEU A 1 185 ? -7.132 -6.157 11.243 1.00 92.38 185 LEU A C 1
ATOM 1543 O O . LEU A 1 185 ? -5.911 -6.037 11.342 1.00 92.38 185 LEU A O 1
ATOM 1547 N N . LEU A 1 186 ? -7.994 -5.561 12.051 1.00 88.94 186 LEU A N 1
ATOM 1548 C CA . LEU A 1 186 ? -7.639 -4.736 13.190 1.00 88.94 186 LEU A CA 1
ATOM 1549 C C . LEU A 1 186 ? -7.899 -5.533 14.470 1.00 88.94 186 LEU A C 1
ATOM 1551 O O . LEU A 1 186 ? -8.988 -6.083 14.643 1.0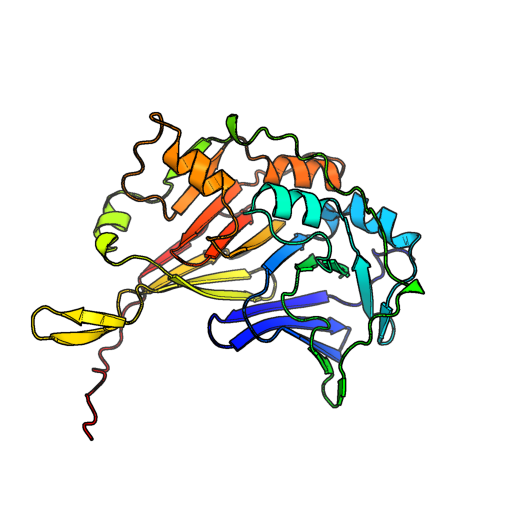0 88.94 186 LEU A O 1
ATOM 1555 N N . ASP A 1 187 ? -6.919 -5.597 15.363 1.00 87.31 187 ASP A N 1
ATOM 1556 C CA . ASP A 1 187 ? -6.969 -6.3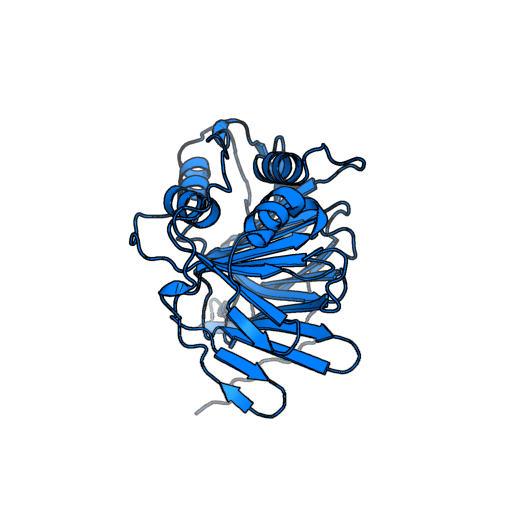69 16.604 1.00 87.31 187 ASP A CA 1
ATOM 1557 C C . ASP A 1 187 ? -6.528 -5.502 17.784 1.00 87.31 187 ASP A C 1
ATOM 1559 O O . ASP A 1 187 ? -5.537 -4.783 17.717 1.00 87.31 187 ASP A O 1
ATOM 1563 N N . GLN A 1 188 ? -7.242 -5.590 18.899 1.00 85.62 188 GLN A N 1
ATOM 1564 C CA . GLN A 1 188 ? -6.808 -5.015 20.163 1.00 85.62 188 GLN A CA 1
ATOM 1565 C C . GLN A 1 188 ? -5.906 -5.969 20.966 1.00 85.62 188 GLN A C 1
ATOM 1567 O O . GLN A 1 188 ? -5.815 -5.800 22.170 1.00 85.62 188 GLN A O 1
ATOM 1572 N N . GLY A 1 189 ? -5.258 -6.970 20.379 1.00 82.31 189 GLY A N 1
ATOM 1573 C CA . GLY A 1 189 ? -4.235 -7.820 21.001 1.00 82.31 189 GLY A CA 1
ATOM 1574 C C . GLY A 1 189 ? -4.679 -8.597 22.250 1.00 82.31 189 GLY A C 1
ATOM 1575 O O . GLY A 1 189 ? -5.852 -8.661 22.600 1.00 82.31 189 GLY A O 1
ATOM 1576 N N . ILE A 1 190 ? -3.731 -9.208 22.967 1.00 82.31 190 ILE A N 1
ATOM 1577 C CA . ILE A 1 190 ? -4.006 -9.874 24.253 1.00 82.31 190 ILE A CA 1
ATOM 1578 C C . ILE A 1 190 ? -4.097 -8.819 25.363 1.00 82.31 190 ILE A C 1
ATOM 1580 O O . ILE A 1 190 ? -3.227 -7.963 25.510 1.00 82.31 190 ILE A O 1
ATOM 1584 N N . ARG A 1 191 ? -5.135 -8.909 26.191 1.00 81.44 191 ARG A N 1
ATOM 1585 C CA . ARG A 1 191 ? -5.416 -8.014 27.315 1.00 81.44 191 ARG A CA 1
ATOM 1586 C C . ARG A 1 191 ? -5.489 -8.777 28.618 1.00 81.44 191 ARG A C 1
ATOM 1588 O O . ARG A 1 191 ? -5.704 -9.981 28.632 1.00 81.44 191 ARG A O 1
ATOM 1595 N N . LYS A 1 192 ? -5.320 -8.054 29.720 1.00 83.50 192 LYS A N 1
ATOM 1596 C CA . LYS A 1 192 ? -5.409 -8.573 31.084 1.00 83.50 192 LYS A CA 1
ATOM 1597 C C . LYS A 1 192 ? -6.545 -7.849 31.799 1.00 83.50 192 LYS A C 1
ATOM 1599 O O . LYS A 1 192 ? -6.617 -6.625 31.727 1.00 83.50 192 LYS A O 1
ATOM 1604 N N . ASN A 1 193 ? -7.467 -8.588 32.410 1.00 83.56 193 ASN A N 1
ATOM 1605 C CA . ASN A 1 193 ? -8.544 -7.986 33.198 1.00 83.56 193 ASN A CA 1
ATOM 1606 C C . ASN A 1 193 ? -8.058 -7.623 34.617 1.00 83.56 193 ASN A C 1
ATOM 1608 O O . ASN A 1 193 ? -6.923 -7.927 34.988 1.00 83.56 193 ASN A O 1
ATOM 1612 N N . GLU A 1 194 ? -8.922 -6.995 35.418 1.00 86.31 194 GLU A N 1
ATOM 1613 C CA . GLU A 1 194 ? -8.611 -6.602 36.804 1.00 86.31 194 GLU A CA 1
ATOM 1614 C C . GLU A 1 194 ? -8.246 -7.799 37.703 1.00 86.31 194 GLU A C 1
ATOM 1616 O O . GLU A 1 194 ? -7.419 -7.673 38.601 1.00 86.31 194 GLU A O 1
ATOM 1621 N N . GLU A 1 195 ? -8.790 -8.988 37.417 1.00 87.06 195 GLU A N 1
ATOM 1622 C CA . GLU A 1 195 ? -8.466 -10.250 38.107 1.00 87.06 195 GLU A CA 1
ATOM 1623 C C . GLU A 1 195 ? -7.133 -10.870 37.651 1.00 87.06 195 GLU A C 1
ATOM 1625 O O . GLU A 1 195 ? -6.721 -11.923 38.135 1.00 87.06 195 GLU A O 1
ATOM 1630 N N . GLY A 1 196 ? -6.464 -10.254 36.680 1.00 85.69 196 GLY A N 1
ATOM 1631 C CA . GLY A 1 196 ? -5.207 -10.722 36.126 1.00 85.69 196 GLY A CA 1
ATOM 1632 C C . GLY A 1 196 ? -5.308 -11.842 35.086 1.00 85.69 196 GLY A C 1
ATOM 1633 O O . GLY A 1 196 ? -4.270 -12.363 34.676 1.00 85.69 196 GLY A O 1
ATOM 1634 N N . LYS A 1 197 ? -6.511 -12.194 34.625 1.00 87.00 197 LYS A N 1
ATOM 1635 C CA . LYS A 1 197 ? -6.730 -13.179 33.557 1.00 87.00 197 LYS A CA 1
ATOM 1636 C C . LYS A 1 197 ? -6.524 -12.551 32.185 1.00 87.00 197 LYS 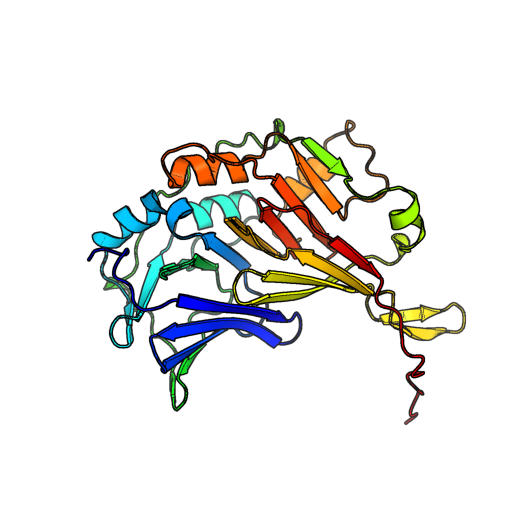A C 1
ATOM 1638 O O . LYS A 1 197 ? -7.011 -11.448 31.919 1.00 87.00 197 LYS A O 1
ATOM 1643 N N . TYR A 1 198 ? -5.838 -13.281 31.310 1.00 85.38 198 TYR A N 1
ATOM 1644 C CA . TYR A 1 198 ? -5.641 -12.871 29.928 1.00 85.38 198 TYR A CA 1
ATOM 1645 C C . TYR A 1 198 ? -6.862 -13.201 29.065 1.00 85.38 198 TYR A C 1
ATOM 1647 O O . TYR A 1 198 ? -7.474 -14.257 29.211 1.00 85.38 198 TYR A O 1
ATOM 1655 N N . TYR A 1 199 ? -7.209 -12.299 28.155 1.00 81.44 199 TYR A N 1
ATOM 1656 C CA . TYR A 1 199 ? -8.260 -12.471 27.160 1.00 81.44 199 TYR A CA 1
ATOM 1657 C C . TYR A 1 199 ? -7.856 -11.755 25.871 1.00 81.44 199 TYR A C 1
ATOM 1659 O O . TYR A 1 199 ? -7.132 -10.768 25.909 1.00 81.44 199 TYR A O 1
ATOM 1667 N N . MET A 1 200 ? -8.323 -12.222 24.718 1.00 80.81 200 MET A N 1
ATOM 1668 C CA . MET A 1 200 ? -8.112 -11.488 23.469 1.00 80.81 200 MET A CA 1
ATOM 1669 C C . MET A 1 200 ? -8.990 -10.224 23.447 1.00 80.81 200 MET A C 1
ATOM 1671 O O . MET A 1 200 ? -10.162 -10.273 23.823 1.00 80.81 200 MET A O 1
ATOM 1675 N N . GLY A 1 201 ? -8.473 -9.107 22.961 1.00 82.75 201 GLY A N 1
ATOM 1676 C CA . GLY A 1 201 ? -9.186 -7.853 22.732 1.00 82.75 201 GLY A CA 1
ATOM 1677 C C . GLY A 1 201 ? -10.084 -7.913 21.497 1.00 82.75 201 GLY A C 1
ATOM 1678 O O . GLY A 1 201 ? -10.174 -8.938 20.829 1.00 82.75 201 GLY A O 1
ATOM 1679 N N . GLU A 1 202 ? -10.836 -6.861 21.217 1.00 86.50 202 GLU A N 1
ATOM 1680 C CA . GLU A 1 202 ? -11.801 -6.887 20.118 1.00 86.50 202 GLU A CA 1
ATOM 1681 C C . GLU A 1 202 ? -11.124 -6.915 18.744 1.00 86.50 202 GLU A C 1
ATOM 1683 O O . GLU A 1 202 ? -10.012 -6.421 18.585 1.00 86.50 202 GLU A O 1
ATOM 1688 N N . GLN A 1 203 ? -11.810 -7.491 17.753 1.00 88.62 203 GLN A N 1
ATOM 1689 C CA . GLN A 1 203 ? -11.329 -7.555 16.377 1.00 88.62 203 GLN A CA 1
ATOM 1690 C C . GLN A 1 203 ? -12.334 -6.917 15.422 1.00 88.62 203 GLN A C 1
ATOM 1692 O O . GLN A 1 203 ? -13.546 -7.139 15.532 1.00 88.62 203 GLN A O 1
ATOM 1697 N N . PHE A 1 204 ? -11.815 -6.166 14.459 1.00 88.81 204 PHE A N 1
ATOM 1698 C CA . PHE A 1 204 ? -12.579 -5.478 13.430 1.00 88.81 204 PHE A CA 1
ATOM 1699 C C . PHE A 1 204 ? -11.992 -5.799 12.063 1.00 88.81 204 PHE A C 1
ATOM 1701 O O . PHE A 1 204 ? -10.784 -5.947 11.911 1.00 88.81 204 PHE A O 1
ATOM 1708 N N . VAL A 1 205 ? -12.852 -5.903 11.059 1.00 92.88 205 VAL A N 1
ATOM 1709 C CA . VAL A 1 205 ? -12.439 -6.135 9.679 1.00 92.88 205 VAL A CA 1
ATOM 1710 C C . VAL A 1 205 ? -12.897 -4.968 8.833 1.00 92.88 205 VAL A C 1
ATOM 1712 O O . VAL A 1 205 ? -14.089 -4.666 8.791 1.00 92.88 205 VAL A O 1
ATOM 1715 N N . VAL A 1 206 ? -11.942 -4.350 8.146 1.00 95.06 206 VAL A N 1
ATOM 1716 C CA . VAL A 1 206 ? -12.183 -3.357 7.102 1.00 95.06 206 VAL A CA 1
ATOM 1717 C C . VAL A 1 206 ? -12.119 -4.066 5.755 1.00 95.06 206 VAL A C 1
ATOM 1719 O O . VAL A 1 206 ? -11.160 -4.794 5.490 1.00 95.06 206 VAL A O 1
ATOM 1722 N N . LYS A 1 207 ? -13.128 -3.873 4.904 1.00 97.19 207 LYS A N 1
ATOM 1723 C CA . LYS A 1 207 ? -13.199 -4.497 3.576 1.00 97.19 207 LYS A CA 1
ATOM 1724 C C . LYS A 1 207 ? -13.421 -3.456 2.496 1.00 97.19 207 LYS A C 1
ATOM 1726 O O . LYS A 1 207 ? -14.364 -2.670 2.582 1.00 97.19 207 LYS A O 1
ATOM 1731 N N . PHE A 1 208 ? -12.618 -3.545 1.447 1.00 97.62 208 PHE A N 1
ATOM 1732 C CA . PHE A 1 208 ? -12.860 -2.904 0.163 1.00 97.62 208 PHE A CA 1
ATOM 1733 C C . PHE A 1 208 ? -13.124 -3.996 -0.872 1.00 97.62 208 PHE A C 1
ATOM 1735 O O . PHE A 1 208 ? -12.293 -4.882 -1.090 1.00 97.62 208 PHE A O 1
ATOM 1742 N N . GLU A 1 209 ? -14.298 -3.956 -1.496 1.00 96.00 209 GLU A N 1
ATOM 1743 C CA . GLU A 1 209 ? -14.762 -5.032 -2.380 1.00 96.00 209 GLU A CA 1
ATOM 1744 C C . GLU A 1 209 ? -14.258 -4.899 -3.825 1.00 96.00 209 GLU A C 1
ATOM 1746 O O . GLU A 1 209 ? -14.322 -5.871 -4.578 1.00 96.00 209 GLU A O 1
ATOM 1751 N N . SER A 1 210 ? -13.790 -3.714 -4.232 1.00 94.62 210 SER A N 1
ATOM 1752 C CA . SER A 1 210 ? -13.233 -3.443 -5.566 1.00 94.62 210 SER A CA 1
ATOM 1753 C C . SER A 1 210 ? -12.589 -2.049 -5.619 1.00 94.62 210 SER A C 1
ATOM 1755 O O . SER A 1 210 ? -12.531 -1.361 -4.607 1.00 94.62 210 SER A O 1
ATOM 1757 N N . GLY A 1 211 ? -12.129 -1.611 -6.797 1.00 94.31 211 GLY A N 1
ATOM 1758 C CA . GLY A 1 211 ? -11.811 -0.197 -7.045 1.00 94.31 211 GLY A CA 1
ATOM 1759 C C . GLY A 1 211 ? -10.564 0.332 -6.335 1.00 94.31 211 GLY A C 1
ATOM 1760 O O . GLY A 1 211 ? -10.460 1.538 -6.138 1.00 94.31 211 GLY A O 1
ATOM 1761 N N . ILE A 1 212 ? -9.643 -0.553 -5.944 1.00 97.00 212 ILE A N 1
ATOM 1762 C CA . ILE A 1 212 ? -8.382 -0.191 -5.290 1.00 97.00 212 ILE A CA 1
ATOM 1763 C C . ILE A 1 212 ? -7.400 0.387 -6.312 1.00 97.00 212 ILE A C 1
ATOM 1765 O O . ILE A 1 212 ? -6.880 -0.344 -7.156 1.00 97.00 212 ILE A O 1
ATOM 1769 N N . GLU A 1 213 ? -7.105 1.677 -6.187 1.00 97.38 213 GLU A N 1
ATOM 1770 C CA . GLU A 1 213 ? -6.163 2.405 -7.045 1.00 97.38 213 GLU A CA 1
ATOM 1771 C C . GLU A 1 213 ? -4.737 2.365 -6.485 1.00 97.38 213 GLU A C 1
ATOM 1773 O O . GLU A 1 213 ? -3.766 2.262 -7.240 1.00 97.38 213 GLU A O 1
ATOM 1778 N N . ALA A 1 214 ? -4.599 2.415 -5.159 1.00 96.81 214 ALA A N 1
ATOM 1779 C CA . ALA A 1 214 ? -3.329 2.237 -4.471 1.00 96.81 214 ALA A CA 1
ATOM 1780 C C . ALA A 1 214 ? -3.534 1.811 -3.017 1.00 96.81 214 ALA A C 1
ATOM 1782 O O . ALA A 1 214 ? -4.504 2.205 -2.372 1.00 96.81 214 ALA A O 1
ATOM 1783 N N . VAL A 1 215 ? -2.582 1.051 -2.489 1.00 96.12 215 VAL A N 1
ATOM 1784 C CA . VAL A 1 215 ? -2.452 0.783 -1.057 1.00 96.12 215 VAL A CA 1
ATOM 1785 C C . VAL A 1 215 ? -0.998 0.960 -0.682 1.00 96.12 215 VAL A C 1
ATOM 1787 O O . VAL A 1 215 ? -0.118 0.380 -1.320 1.00 96.12 215 VAL A O 1
ATOM 1790 N N . ARG A 1 216 ? -0.752 1.725 0.372 1.00 91.62 216 ARG A N 1
ATOM 1791 C CA . ARG A 1 216 ? 0.561 1.850 0.989 1.00 91.62 216 ARG A CA 1
ATOM 1792 C C . ARG A 1 216 ? 0.457 1.458 2.445 1.00 91.62 216 ARG A C 1
ATOM 1794 O O . ARG A 1 216 ? -0.488 1.840 3.123 1.00 91.62 216 ARG A O 1
ATOM 1801 N N . PHE A 1 217 ? 1.444 0.728 2.936 1.00 88.44 217 PHE A N 1
ATOM 1802 C CA . PHE A 1 217 ? 1.585 0.502 4.361 1.00 88.44 217 PHE A CA 1
ATOM 1803 C C . PHE A 1 217 ? 3.040 0.596 4.799 1.00 88.44 217 PHE A C 1
ATOM 1805 O O . PHE A 1 217 ? 3.966 0.261 4.055 1.00 88.44 217 PHE A O 1
ATOM 1812 N N . ALA A 1 218 ? 3.236 1.124 5.999 1.00 81.69 218 ALA A N 1
ATOM 1813 C CA . ALA A 1 218 ? 4.542 1.341 6.602 1.00 81.69 218 ALA A CA 1
ATOM 1814 C C . ALA A 1 218 ? 4.428 1.280 8.127 1.00 81.69 218 ALA A C 1
ATOM 1816 O O . ALA A 1 218 ? 3.350 1.474 8.686 1.00 81.69 218 ALA A O 1
ATOM 1817 N N . ASP A 1 219 ? 5.555 1.018 8.780 1.00 73.62 219 ASP A N 1
ATOM 1818 C CA . ASP A 1 219 ? 5.692 1.070 10.239 1.00 73.62 219 ASP A CA 1
ATOM 1819 C C . ASP A 1 219 ? 5.358 2.479 10.769 1.00 73.62 219 ASP A C 1
ATOM 1821 O O . ASP A 1 219 ? 5.802 3.484 10.208 1.00 73.62 219 ASP A O 1
ATOM 1825 N N . GLU A 1 220 ? 4.556 2.553 11.833 1.00 60.00 220 GLU A N 1
ATOM 1826 C CA . GLU A 1 220 ? 4.062 3.804 12.420 1.00 60.00 220 GLU A CA 1
ATOM 1827 C C . GLU A 1 220 ? 5.205 4.692 12.928 1.00 60.00 220 GLU A C 1
ATOM 1829 O O . GLU A 1 220 ? 5.204 5.901 12.680 1.00 60.00 220 GLU A O 1
ATOM 1834 N N . GLY A 1 221 ? 6.243 4.097 13.533 1.00 54.94 221 GLY A N 1
ATOM 1835 C CA . GLY A 1 221 ? 7.428 4.826 14.006 1.00 54.94 221 GLY A CA 1
ATOM 1836 C C . GLY A 1 221 ? 8.220 5.498 12.877 1.00 54.94 221 GLY A C 1
ATOM 1837 O O . GLY A 1 221 ? 9.164 6.250 13.126 1.00 54.94 221 GLY A O 1
ATOM 1838 N N . ARG A 1 222 ? 7.834 5.230 11.625 1.00 58.16 222 ARG A N 1
ATOM 1839 C CA . ARG A 1 222 ? 8.443 5.733 10.396 1.00 58.16 222 ARG A CA 1
ATOM 1840 C C . ARG A 1 222 ? 7.524 6.701 9.637 1.00 58.16 222 ARG A C 1
ATOM 1842 O O . ARG A 1 222 ? 7.853 7.092 8.532 1.00 58.16 222 ARG A O 1
ATOM 1849 N N . ARG A 1 223 ? 6.397 7.150 10.199 1.00 59.72 223 ARG A N 1
ATOM 1850 C CA . ARG A 1 223 ? 5.625 8.290 9.655 1.00 59.72 223 ARG A CA 1
ATOM 1851 C C . ARG A 1 223 ? 5.609 9.448 10.646 1.00 59.72 223 ARG A C 1
ATOM 1853 O O . ARG A 1 223 ? 4.582 9.836 11.198 1.00 59.72 223 ARG A O 1
ATOM 1860 N N . LEU A 1 224 ? 6.798 9.985 10.893 1.00 51.12 224 LEU A N 1
ATOM 1861 C CA . LEU A 1 224 ? 7.058 11.052 11.852 1.00 51.12 224 LEU A CA 1
ATOM 1862 C C . LEU A 1 224 ? 6.385 12.370 11.482 1.00 51.12 224 LEU A C 1
ATOM 1864 O O . LEU A 1 224 ? 6.011 13.104 12.390 1.00 51.12 224 LEU A O 1
ATOM 1868 N N . LEU A 1 225 ? 6.186 12.670 10.195 1.00 52.62 225 LEU A N 1
ATOM 1869 C CA . LEU A 1 225 ? 5.435 13.867 9.800 1.00 52.62 225 LEU A CA 1
ATOM 1870 C C . LEU A 1 225 ? 3.960 13.749 10.137 1.00 52.62 225 LEU A C 1
ATOM 1872 O O . LEU A 1 225 ? 3.404 14.714 10.639 1.00 52.62 225 LEU A O 1
ATOM 1876 N N . LEU A 1 226 ? 3.341 12.581 9.937 1.00 55.47 226 LEU A N 1
ATOM 1877 C CA . LEU A 1 226 ? 1.993 12.335 10.454 1.00 55.47 226 LEU A CA 1
ATOM 1878 C C . LEU A 1 226 ? 1.964 12.547 11.968 1.00 55.47 226 LEU A C 1
ATOM 1880 O O . LEU A 1 226 ? 1.117 13.278 12.466 1.00 55.47 226 LEU A O 1
ATOM 1884 N N . TRP A 1 227 ? 2.929 11.984 12.698 1.00 53.81 227 TRP A N 1
ATOM 1885 C CA . TRP A 1 227 ? 3.040 12.174 14.147 1.00 53.81 227 TRP A CA 1
ATOM 1886 C C . TRP A 1 227 ? 3.220 13.647 14.551 1.00 53.81 227 TRP A C 1
ATOM 1888 O O . TRP A 1 227 ? 2.571 14.100 15.489 1.00 53.81 227 TRP A O 1
ATOM 1898 N N . LEU A 1 228 ? 4.036 14.422 13.834 1.00 50.88 228 LEU A N 1
ATOM 1899 C CA . LEU A 1 228 ? 4.221 15.859 14.063 1.00 50.88 228 LEU A CA 1
ATOM 1900 C C . LEU A 1 228 ? 2.973 16.667 13.679 1.00 50.88 228 LEU A C 1
ATOM 1902 O O . LEU A 1 228 ? 2.593 17.558 14.427 1.00 50.88 228 LEU A O 1
ATOM 1906 N N . ILE A 1 229 ? 2.276 16.324 12.594 1.00 51.72 229 ILE A N 1
ATOM 1907 C CA . ILE A 1 229 ? 0.973 16.901 12.215 1.00 51.72 229 ILE A CA 1
ATOM 1908 C C . ILE A 1 229 ? -0.073 16.622 13.307 1.00 51.72 229 ILE A C 1
ATOM 1910 O O . ILE A 1 229 ? -0.849 17.511 13.664 1.00 51.72 229 ILE A O 1
ATOM 1914 N N . PHE A 1 230 ? -0.067 15.424 13.900 1.00 52.88 230 PHE A N 1
ATOM 1915 C CA . PHE A 1 230 ? -0.950 15.076 15.016 1.00 52.88 230 PHE A CA 1
ATOM 1916 C C . PHE A 1 230 ? -0.559 15.763 16.335 1.00 52.88 230 PHE A C 1
ATOM 1918 O O . PHE A 1 230 ? -1.440 16.063 17.141 1.00 52.88 230 PHE A O 1
ATOM 1925 N N . TRP A 1 231 ? 0.727 16.057 16.557 1.00 45.38 231 TRP A N 1
ATOM 1926 C CA . TRP A 1 231 ? 1.213 16.733 17.767 1.00 45.38 231 TRP A CA 1
ATOM 1927 C C . TRP A 1 231 ? 1.153 18.266 17.709 1.00 45.38 231 TRP A C 1
ATOM 1929 O O . TRP A 1 231 ? 0.905 18.895 18.740 1.00 45.38 231 TRP A O 1
ATOM 1939 N N . ASP A 1 232 ? 1.368 18.884 16.545 1.00 44.56 232 ASP A N 1
ATOM 1940 C CA . ASP A 1 232 ? 1.602 20.333 16.429 1.00 44.56 232 ASP A CA 1
ATOM 1941 C C . ASP A 1 232 ? 0.334 21.145 16.087 1.00 44.56 232 ASP A C 1
ATOM 1943 O O . ASP A 1 232 ? 0.322 22.377 16.158 1.00 44.56 232 ASP A O 1
ATOM 1947 N N . ILE A 1 233 ? -0.799 20.500 15.779 1.00 47.75 233 ILE A N 1
ATOM 1948 C CA . ILE A 1 233 ? -1.989 21.224 15.312 1.00 47.75 233 ILE A CA 1
ATOM 1949 C C . ILE A 1 233 ? -3.140 21.182 16.326 1.00 47.75 233 ILE A C 1
ATOM 1951 O O . ILE A 1 233 ? -4.000 20.307 16.334 1.00 47.75 233 ILE A O 1
ATOM 1955 N N . LYS A 1 234 ? -3.272 22.287 17.069 1.00 41.72 234 LYS A N 1
ATOM 1956 C CA . LYS A 1 234 ? -4.457 22.700 17.857 1.00 41.72 234 LYS A CA 1
ATOM 1957 C C . LYS A 1 234 ? -5.801 22.752 17.079 1.00 41.72 234 LYS A C 1
ATOM 1959 O O . LYS A 1 234 ? -6.791 23.214 17.647 1.00 41.72 234 LYS A O 1
ATOM 1964 N N . LYS A 1 235 ? -5.869 22.348 15.800 1.00 46.41 235 LYS A N 1
ATOM 1965 C CA . LYS A 1 235 ? -7.077 22.407 14.945 1.00 46.41 235 LYS A CA 1
ATOM 1966 C C . LYS A 1 235 ? -7.918 21.135 14.967 1.00 46.41 235 LYS A C 1
ATOM 1968 O O . LYS A 1 235 ? -9.119 21.244 14.745 1.00 46.41 235 LYS A O 1
ATOM 1973 N N . TYR A 1 236 ? -7.347 19.970 15.259 1.00 49.38 236 TYR A N 1
ATOM 1974 C CA . TYR A 1 236 ? -8.084 18.715 15.148 1.00 49.38 236 TYR A CA 1
ATOM 1975 C C . TYR A 1 236 ? -8.265 18.076 16.522 1.00 49.38 236 TYR A C 1
ATOM 1977 O O . TYR A 1 236 ? -7.348 17.505 17.104 1.00 49.38 236 TYR A O 1
ATOM 1985 N N . LYS A 1 237 ? -9.475 18.201 17.074 1.00 43.47 237 LYS A N 1
ATOM 1986 C CA . LYS A 1 237 ? -9.907 17.397 18.222 1.00 43.47 237 LYS A CA 1
ATOM 1987 C C . LYS A 1 237 ? -10.333 16.028 17.703 1.00 43.47 237 LYS A C 1
ATOM 1989 O O . LYS A 1 237 ? -11.529 15.761 17.624 1.00 43.47 237 LYS A O 1
ATOM 1994 N N . PHE A 1 238 ? -9.373 15.193 17.323 1.00 52.47 238 PHE A N 1
ATOM 1995 C CA . PHE A 1 238 ? -9.666 13.780 17.118 1.00 52.47 238 PHE A CA 1
ATOM 1996 C C . PHE A 1 238 ? -10.131 13.225 18.456 1.00 52.47 238 PHE A C 1
ATOM 1998 O O . PHE A 1 238 ? -9.401 13.313 19.449 1.00 52.47 238 PHE A O 1
ATOM 2005 N N . LYS A 1 239 ? -11.366 12.722 18.516 1.00 50.59 239 LYS A N 1
ATOM 2006 C CA . LYS A 1 239 ? -11.751 11.935 19.685 1.00 50.59 239 LYS A CA 1
ATOM 2007 C C . LYS A 1 239 ? -10.960 10.636 19.642 1.00 50.59 239 LYS A C 1
ATOM 2009 O O . LYS A 1 239 ? -10.482 10.241 20.697 1.00 50.59 239 LYS A O 1
ATOM 2014 N N . ASN A 1 240 ? -10.813 10.023 18.454 1.00 61.00 240 ASN A N 1
ATOM 2015 C CA . ASN A 1 240 ? -10.201 8.710 18.237 1.00 61.00 240 ASN A CA 1
ATOM 2016 C C . ASN A 1 240 ? -9.692 8.557 16.778 1.00 61.00 240 ASN A C 1
ATOM 2018 O O . ASN A 1 240 ? -10.427 8.141 15.885 1.00 61.00 240 ASN A O 1
ATOM 2022 N N . GLY A 1 241 ? -8.410 8.852 16.536 1.00 64.06 241 GLY A N 1
ATOM 2023 C CA . GLY A 1 241 ? -7.812 9.029 15.200 1.00 64.06 241 GLY A CA 1
ATOM 2024 C C . GLY A 1 241 ? -7.463 7.771 14.386 1.00 64.06 241 GLY A C 1
ATOM 2025 O O . GLY A 1 241 ? -6.553 7.832 13.573 1.00 64.06 241 GLY A O 1
ATOM 2026 N N . TYR A 1 242 ? -8.134 6.631 14.573 1.00 78.12 242 TYR A N 1
ATOM 2027 C CA . TYR A 1 242 ? -7.752 5.372 13.898 1.00 78.12 242 TYR A CA 1
ATOM 2028 C C . TYR A 1 242 ? -8.322 5.211 12.475 1.00 78.12 242 TYR A C 1
ATOM 2030 O O . TYR A 1 242 ? -7.781 4.441 11.684 1.00 78.12 242 TYR A O 1
ATOM 2038 N N . PHE A 1 243 ? -9.401 5.927 12.136 1.00 87.62 243 PHE A N 1
ATOM 2039 C CA . PHE A 1 243 ? -10.133 5.783 10.870 1.00 87.62 243 PHE A CA 1
ATOM 2040 C C . PHE A 1 243 ? -10.356 7.145 10.220 1.00 87.62 243 PHE A C 1
ATOM 2042 O O . PHE A 1 243 ? -11.314 7.852 10.545 1.00 87.62 243 PHE A O 1
ATOM 2049 N N . LEU A 1 244 ? -9.476 7.514 9.296 1.00 87.44 244 LEU A N 1
ATOM 2050 C CA . LEU A 1 244 ? -9.439 8.853 8.725 1.00 87.44 244 LEU A CA 1
ATOM 2051 C C . LEU A 1 244 ? -9.740 8.811 7.230 1.00 87.44 244 LEU A C 1
ATOM 2053 O O . LEU A 1 244 ? -9.271 7.937 6.505 1.00 87.44 244 LEU A O 1
ATOM 2057 N N . LYS A 1 245 ? -10.522 9.779 6.767 1.00 91.50 245 LYS A N 1
ATOM 2058 C CA . LYS A 1 245 ? -10.624 10.159 5.364 1.00 91.50 245 LYS A CA 1
ATOM 2059 C C . LYS A 1 245 ? -9.770 11.407 5.166 1.00 91.50 245 LYS A C 1
ATOM 2061 O O . LYS A 1 245 ? -9.868 12.343 5.961 1.00 91.50 245 LYS A O 1
ATOM 2066 N N . VAL A 1 246 ? -8.920 11.397 4.146 1.00 88.81 246 VAL A N 1
ATOM 2067 C CA . VAL A 1 246 ? -7.972 12.480 3.867 1.00 88.81 246 VAL A CA 1
ATOM 2068 C C . VAL A 1 246 ? -8.508 13.336 2.729 1.00 88.81 246 VAL A C 1
ATOM 2070 O O . VAL A 1 246 ? -8.505 12.931 1.564 1.00 88.81 246 VAL A O 1
ATOM 2073 N N . GLU A 1 247 ? -8.968 14.530 3.070 1.00 89.56 247 GLU A N 1
ATOM 2074 C CA . GLU A 1 247 ? -9.374 15.547 2.109 1.00 89.56 247 GLU A CA 1
ATOM 2075 C C . GLU A 1 247 ? -8.148 16.313 1.598 1.00 89.56 247 GLU A C 1
ATOM 2077 O O . GLU A 1 247 ? -7.136 16.449 2.288 1.00 89.56 247 GLU A O 1
ATOM 2082 N N . ASN A 1 248 ? -8.232 16.810 0.360 1.00 87.88 248 ASN A N 1
ATOM 2083 C CA . ASN A 1 248 ? -7.106 17.431 -0.346 1.00 87.88 248 ASN A CA 1
ATOM 2084 C C . ASN A 1 248 ? -5.851 16.546 -0.366 1.00 87.88 248 ASN A C 1
ATOM 2086 O O . ASN A 1 248 ? -4.738 17.052 -0.214 1.00 87.88 248 ASN A O 1
ATOM 2090 N N . SER A 1 249 ? -6.010 15.239 -0.588 1.00 88.62 249 SER A N 1
ATOM 2091 C CA . SER A 1 249 ? -4.889 14.311 -0.472 1.00 88.62 249 SER A CA 1
ATOM 2092 C C . SER A 1 249 ? -3.768 14.561 -1.490 1.00 88.62 249 SER A C 1
ATOM 2094 O O . SER A 1 249 ? -3.983 14.588 -2.705 1.00 88.62 249 SER A O 1
ATOM 2096 N N . GLU A 1 250 ? -2.544 14.677 -0.982 1.00 85.94 250 GLU A N 1
ATOM 2097 C CA . GLU A 1 250 ? -1.308 14.703 -1.756 1.00 85.94 250 GLU A CA 1
ATOM 2098 C C . GLU A 1 250 ? -1.051 13.365 -2.449 1.00 85.94 250 GLU A C 1
ATOM 2100 O O . GLU A 1 250 ? -0.657 13.345 -3.615 1.00 85.94 250 GLU A O 1
ATOM 2105 N N . PHE A 1 251 ? -1.374 12.255 -1.781 1.00 87.75 251 PHE A N 1
ATOM 2106 C CA . PHE A 1 251 ? -1.213 10.918 -2.343 1.00 87.75 251 PHE A CA 1
ATOM 2107 C C . PHE A 1 251 ? -2.049 10.732 -3.619 1.00 87.75 251 PHE A C 1
ATOM 2109 O O . PHE A 1 251 ? -1.534 10.254 -4.627 1.00 87.75 251 PHE A O 1
ATOM 2116 N N . ILE A 1 252 ? -3.301 11.210 -3.631 1.00 92.25 252 ILE A N 1
ATOM 2117 C CA . ILE A 1 252 ? -4.142 11.215 -4.842 1.00 92.25 252 ILE A CA 1
ATOM 2118 C C . ILE A 1 252 ? -3.517 12.085 -5.941 1.00 92.25 252 ILE A C 1
ATOM 2120 O O . ILE A 1 252 ? -3.379 11.623 -7.073 1.00 92.25 252 ILE A O 1
ATOM 2124 N N . ARG A 1 253 ? -3.094 13.319 -5.626 1.00 90.12 253 ARG A N 1
ATOM 2125 C CA . ARG A 1 253 ? -2.464 14.222 -6.614 1.00 90.12 253 ARG A CA 1
ATOM 2126 C C . ARG A 1 253 ? -1.207 13.616 -7.232 1.00 90.12 253 ARG A C 1
ATOM 2128 O O . ARG A 1 253 ? -0.957 13.789 -8.425 1.00 90.12 253 ARG A O 1
ATOM 2135 N N . TRP A 1 254 ? -0.414 12.916 -6.428 1.00 88.12 254 TRP A N 1
ATOM 2136 C CA . TRP A 1 254 ? 0.772 12.213 -6.896 1.00 88.12 254 TRP A CA 1
ATOM 2137 C C . TRP A 1 254 ? 0.420 11.099 -7.884 1.00 88.12 254 TRP A C 1
ATOM 2139 O O . TRP A 1 254 ? 1.019 11.040 -8.958 1.00 88.12 254 TRP A O 1
ATOM 2149 N N . LEU A 1 255 ? -0.597 10.285 -7.587 1.00 91.50 255 LEU A N 1
ATOM 2150 C CA . LEU A 1 255 ? -1.083 9.262 -8.518 1.00 91.50 255 LEU A CA 1
ATOM 2151 C C . LEU A 1 255 ? -1.576 9.868 -9.840 1.00 91.50 255 LEU A C 1
ATOM 2153 O O . LEU A 1 255 ? -1.254 9.352 -10.907 1.00 91.50 255 LEU A O 1
ATOM 2157 N N . GLU A 1 256 ? -2.299 10.990 -9.801 1.00 92.69 256 GLU A N 1
ATOM 2158 C CA . GLU A 1 256 ? -2.740 11.696 -11.016 1.00 92.69 256 GLU A CA 1
ATOM 2159 C C . GLU A 1 256 ? -1.558 12.210 -11.853 1.00 92.69 256 GLU A C 1
ATOM 2161 O O . GLU A 1 256 ? -1.577 12.131 -13.086 1.00 92.69 256 GLU A O 1
ATOM 2166 N N . LYS A 1 257 ? -0.506 12.715 -11.194 1.00 89.56 257 LYS A N 1
ATOM 2167 C CA . LYS A 1 257 ? 0.730 13.167 -11.851 1.00 89.56 257 LYS A CA 1
ATOM 2168 C C . LYS A 1 257 ? 1.461 12.005 -12.520 1.00 89.56 257 LYS A C 1
ATOM 2170 O O . LYS A 1 257 ? 1.864 12.134 -13.673 1.00 89.56 257 LYS A O 1
ATOM 2175 N N . GLU A 1 258 ? 1.576 10.869 -11.839 1.00 89.25 258 GLU A N 1
ATOM 2176 C CA . GLU A 1 258 ? 2.226 9.662 -12.366 1.00 89.25 258 GLU A CA 1
ATOM 2177 C C . GLU A 1 258 ? 1.412 8.983 -13.480 1.00 89.25 258 GLU A C 1
ATOM 2179 O O . GLU A 1 258 ? 1.991 8.426 -14.418 1.00 89.25 258 GLU A O 1
ATOM 2184 N N . ARG A 1 259 ? 0.079 9.098 -13.437 1.00 91.44 259 ARG A N 1
ATOM 2185 C CA . ARG A 1 259 ? -0.844 8.724 -14.523 1.00 91.44 259 ARG A CA 1
ATOM 2186 C C . ARG A 1 259 ? -0.786 9.692 -15.714 1.00 91.44 259 ARG A C 1
ATOM 2188 O O . ARG A 1 259 ? -1.114 9.312 -16.839 1.00 91.44 259 ARG A O 1
ATOM 2195 N N . GLY A 1 260 ? -0.417 10.951 -15.471 1.00 91.19 260 GLY A N 1
ATOM 2196 C CA . GLY A 1 260 ? -0.431 12.050 -16.442 1.00 91.19 260 GLY A CA 1
ATOM 2197 C C . GLY A 1 260 ? -1.812 12.678 -16.678 1.00 91.19 260 GLY A C 1
ATOM 2198 O O . GLY A 1 260 ? -1.967 13.496 -17.586 1.00 91.19 260 GLY A O 1
ATOM 2199 N N . LYS A 1 261 ? -2.829 12.298 -15.896 1.00 93.12 261 LYS A N 1
ATOM 2200 C CA . LYS A 1 261 ? -4.184 12.866 -15.946 1.00 93.12 261 LYS A CA 1
ATOM 2201 C C . LYS A 1 261 ? -4.916 12.655 -14.622 1.00 93.12 261 LYS A C 1
ATOM 2203 O O . LYS A 1 261 ? -4.585 11.744 -13.869 1.00 93.12 261 LYS A O 1
ATOM 2208 N N . LYS A 1 262 ? -5.953 13.463 -14.394 1.00 94.12 262 LYS A N 1
ATOM 2209 C CA . LYS A 1 262 ? -6.860 13.299 -13.254 1.00 94.12 262 LYS A CA 1
ATOM 2210 C C . LYS A 1 262 ? -7.663 12.003 -13.328 1.00 94.12 262 LYS A C 1
ATOM 2212 O O . LYS A 1 262 ? -7.881 11.475 -14.425 1.00 94.12 262 LYS A O 1
ATOM 2217 N N . PHE A 1 263 ? -8.126 11.529 -12.174 1.00 93.75 263 PHE A N 1
ATOM 2218 C CA . PHE A 1 263 ? -9.082 10.426 -12.124 1.00 93.75 263 PHE A CA 1
ATOM 2219 C C . PHE A 1 263 ? -10.411 10.843 -12.768 1.00 93.75 263 PHE A C 1
ATOM 2221 O O . PHE A 1 263 ? -10.900 11.953 -12.571 1.00 93.75 263 PHE A O 1
ATOM 2228 N N . GLU A 1 264 ? -10.970 9.957 -13.595 1.00 90.75 264 GLU A N 1
ATOM 2229 C CA . GLU A 1 264 ? -12.258 10.192 -14.267 1.00 90.75 264 GLU A CA 1
ATOM 2230 C C . GLU A 1 264 ? -13.440 9.980 -13.315 1.00 90.75 264 GLU A C 1
ATOM 2232 O O . GLU A 1 264 ? -14.458 10.659 -13.418 1.00 90.75 264 GLU A O 1
ATOM 2237 N N . GLU A 1 265 ? -13.281 9.046 -12.381 1.00 91.50 265 GLU A N 1
ATOM 2238 C CA . GLU A 1 265 ? -14.234 8.734 -11.320 1.00 91.50 265 GLU A CA 1
ATOM 2239 C C . GLU A 1 265 ? -13.714 9.289 -9.992 1.00 91.50 265 GLU A C 1
ATOM 2241 O O . GLU A 1 265 ? -12.508 9.472 -9.814 1.00 91.50 265 GLU A O 1
ATOM 2246 N N . GLU A 1 266 ? -14.621 9.540 -9.051 1.00 93.56 266 GLU A N 1
ATOM 2247 C CA . GLU A 1 266 ? -14.245 9.978 -7.710 1.00 93.56 266 GLU A CA 1
ATOM 2248 C C . GLU A 1 266 ? -13.427 8.890 -7.000 1.00 93.56 266 GLU A C 1
ATOM 2250 O O . GLU A 1 266 ? -13.817 7.721 -6.947 1.00 93.56 266 GLU A O 1
ATOM 2255 N N . VAL A 1 267 ? -12.280 9.291 -6.457 1.00 96.50 267 VAL A N 1
ATOM 2256 C CA . VAL A 1 267 ? -11.404 8.445 -5.647 1.00 96.50 267 VAL A CA 1
ATOM 2257 C C . VAL A 1 267 ? -11.241 9.075 -4.274 1.00 96.50 267 VAL A C 1
ATOM 2259 O O . VAL A 1 267 ? -11.066 10.285 -4.147 1.00 96.50 267 VAL A O 1
ATOM 2262 N N . ASN A 1 268 ? -11.285 8.243 -3.243 1.00 97.38 268 ASN A N 1
ATOM 2263 C CA . ASN A 1 268 ? -11.155 8.655 -1.856 1.00 97.38 268 ASN A CA 1
ATOM 2264 C C . ASN A 1 268 ? -9.868 8.089 -1.262 1.00 97.38 268 ASN A C 1
ATOM 2266 O O . ASN A 1 268 ? -9.475 6.965 -1.579 1.00 97.38 268 ASN A O 1
ATOM 2270 N N . HIS A 1 269 ? -9.234 8.860 -0.380 1.00 95.94 269 HIS A N 1
ATOM 2271 C CA . HIS A 1 269 ? -8.085 8.414 0.396 1.00 95.94 269 HIS A CA 1
ATOM 2272 C C . HIS A 1 269 ? -8.520 8.130 1.835 1.00 95.94 269 HIS A C 1
ATOM 2274 O O . HIS A 1 269 ? -8.984 9.023 2.545 1.00 95.94 269 HIS A O 1
ATOM 2280 N N . TYR A 1 270 ? -8.357 6.878 2.252 1.00 95.12 270 TYR A N 1
ATOM 2281 C CA . TYR A 1 270 ? -8.566 6.417 3.617 1.00 95.12 270 TYR A CA 1
ATOM 2282 C C . TYR A 1 270 ? -7.220 6.132 4.273 1.00 95.12 270 TYR A C 1
ATOM 2284 O O . TYR A 1 270 ? -6.403 5.411 3.709 1.00 95.12 270 TYR A O 1
ATOM 2292 N N . CYS A 1 271 ? -7.014 6.666 5.467 1.00 90.50 271 CYS A N 1
ATOM 2293 C CA . CYS A 1 271 ? -5.830 6.453 6.280 1.00 90.50 271 CYS A CA 1
ATOM 2294 C C . CYS A 1 271 ? -6.251 5.727 7.565 1.00 90.50 271 CYS A C 1
ATOM 2296 O O . CYS A 1 271 ? -7.077 6.221 8.338 1.00 90.50 271 CYS A O 1
ATOM 2298 N N . PHE A 1 272 ? -5.716 4.525 7.762 1.00 88.44 272 PHE A N 1
ATOM 2299 C CA . PHE A 1 272 ? -5.933 3.704 8.947 1.00 88.44 272 PHE A CA 1
ATOM 2300 C C . PHE A 1 272 ? -4.672 3.745 9.798 1.00 88.44 272 PHE A C 1
ATOM 2302 O O . PHE A 1 272 ? -3.613 3.278 9.370 1.00 88.44 272 PHE A O 1
ATOM 2309 N N . LEU A 1 273 ? -4.792 4.305 10.998 1.00 81.69 273 LEU A N 1
ATOM 2310 C CA . LEU A 1 273 ? -3.707 4.312 11.972 1.00 81.69 273 LEU A CA 1
ATOM 2311 C C . LEU A 1 273 ? -3.820 3.081 12.870 1.00 81.69 273 LEU A C 1
ATOM 2313 O O . LEU A 1 273 ? -4.900 2.521 13.058 1.00 81.69 273 LEU A O 1
ATOM 2317 N N . SER A 1 274 ? -2.695 2.652 13.419 1.00 80.12 274 SER A N 1
ATOM 2318 C CA . SER A 1 274 ? -2.592 1.639 14.465 1.00 80.12 274 SER A CA 1
ATOM 2319 C C . SER A 1 274 ? -1.277 1.852 15.202 1.00 80.12 274 SER A C 1
ATOM 2321 O O . SER A 1 274 ? -0.391 2.502 14.656 1.00 80.12 274 SER A O 1
ATOM 2323 N N . ASP A 1 275 ? -1.122 1.245 16.374 1.00 74.44 275 ASP A N 1
ATOM 2324 C CA . ASP A 1 275 ? 0.036 1.416 17.264 1.00 74.44 275 ASP A CA 1
ATOM 2325 C C . ASP A 1 275 ? 1.356 0.817 16.698 1.00 74.44 275 ASP A C 1
ATOM 2327 O O . ASP A 1 275 ? 2.351 0.682 17.413 1.00 74.44 275 ASP A O 1
ATOM 2331 N N . MET A 1 276 ? 1.351 0.332 15.450 1.00 74.31 276 MET A N 1
ATOM 2332 C CA . MET A 1 276 ? 2.506 -0.294 14.786 1.00 74.31 276 MET A CA 1
ATOM 2333 C C . MET A 1 276 ? 2.580 -0.007 13.289 1.00 74.31 276 MET A C 1
ATOM 2335 O O . MET A 1 276 ? 3.667 -0.012 12.717 1.00 74.31 276 MET A O 1
ATOM 2339 N N . LEU A 1 277 ? 1.442 0.183 12.625 1.00 80.50 277 LEU A N 1
ATOM 2340 C CA . LEU A 1 277 ? 1.359 0.334 11.175 1.00 80.50 277 LEU A CA 1
ATOM 2341 C C . LEU A 1 277 ? 0.401 1.454 10.798 1.00 80.50 277 LEU A C 1
ATOM 2343 O O . LEU A 1 277 ? -0.672 1.599 11.384 1.00 80.50 277 LEU A O 1
ATOM 2347 N N . VAL A 1 278 ? 0.753 2.167 9.738 1.00 84.81 278 VAL A N 1
ATOM 2348 C CA . VAL A 1 278 ? -0.155 3.060 9.024 1.00 84.81 278 VAL A CA 1
ATOM 2349 C C . VAL A 1 278 ? -0.471 2.439 7.675 1.00 84.81 278 VAL A C 1
ATOM 2351 O O . VAL A 1 278 ? 0.443 2.010 6.968 1.00 84.81 278 VAL A O 1
ATOM 2354 N N . VAL A 1 279 ? -1.753 2.400 7.316 1.00 91.06 279 VAL A N 1
ATOM 2355 C CA . VAL A 1 279 ? -2.224 1.919 6.014 1.00 91.06 279 VAL A CA 1
ATOM 2356 C C . VAL A 1 279 ? -3.003 3.026 5.317 1.00 91.06 279 VAL A C 1
ATOM 2358 O O . VAL A 1 279 ? -4.066 3.432 5.777 1.00 91.06 279 VAL A O 1
ATOM 2361 N N . ASP A 1 280 ? -2.492 3.473 4.178 1.00 92.88 280 ASP A N 1
ATOM 2362 C CA . ASP A 1 280 ? -3.173 4.368 3.251 1.00 92.88 280 ASP A CA 1
ATOM 2363 C C . ASP A 1 280 ? -3.844 3.528 2.152 1.00 92.88 280 ASP A C 1
ATOM 2365 O O . ASP A 1 280 ? -3.215 2.652 1.551 1.00 92.88 280 ASP A O 1
ATOM 2369 N N . VAL A 1 281 ? -5.111 3.803 1.854 1.00 97.31 281 VAL A N 1
ATOM 2370 C CA . VAL A 1 281 ? -5.876 3.162 0.777 1.00 97.31 281 VAL A CA 1
ATOM 2371 C C . VAL A 1 281 ? -6.516 4.238 -0.087 1.00 97.31 281 VAL A C 1
ATOM 2373 O O . VAL A 1 281 ? -7.354 5.001 0.387 1.00 97.31 281 VAL A O 1
ATOM 2376 N N . VAL A 1 282 ? -6.161 4.269 -1.370 1.00 97.81 282 VAL A N 1
ATOM 2377 C CA . VAL A 1 282 ? -6.861 5.062 -2.385 1.00 97.81 282 VAL A CA 1
ATOM 2378 C C . VAL A 1 282 ? -7.818 4.145 -3.130 1.00 97.81 282 VAL A C 1
ATOM 2380 O O . VAL A 1 282 ? -7.402 3.156 -3.740 1.00 97.81 282 VAL A O 1
ATOM 2383 N N . SER A 1 283 ? -9.108 4.460 -3.058 1.00 97.50 283 SER A N 1
ATOM 2384 C CA . SER A 1 283 ? -10.170 3.599 -3.569 1.00 97.50 283 SER A CA 1
ATOM 2385 C C . SER A 1 283 ? -11.344 4.395 -4.128 1.00 97.50 283 SER A C 1
ATOM 2387 O O . SER A 1 283 ? -11.709 5.448 -3.607 1.00 97.50 283 SER A O 1
ATOM 2389 N N . LYS A 1 284 ? -11.978 3.840 -5.161 1.00 96.25 284 LYS A N 1
ATOM 2390 C CA . LYS A 1 284 ? -13.260 4.309 -5.714 1.00 96.25 284 LYS A CA 1
ATOM 2391 C C . LYS A 1 284 ? -14.466 3.873 -4.888 1.00 96.25 284 LYS A C 1
ATOM 2393 O O . LYS A 1 284 ? -15.544 4.441 -5.019 1.00 96.25 284 LYS A O 1
ATOM 2398 N N . CYS A 1 285 ? -14.309 2.838 -4.064 1.00 94.81 285 CYS A N 1
ATOM 2399 C CA . CYS A 1 285 ? -15.355 2.383 -3.158 1.00 94.81 285 CYS A CA 1
ATOM 2400 C C . CYS A 1 285 ? -15.042 2.763 -1.712 1.00 94.81 285 CYS A C 1
ATOM 2402 O O . CYS A 1 285 ? -13.882 2.753 -1.287 1.00 94.81 285 CYS A O 1
ATOM 2404 N N . GLU A 1 286 ? -16.098 3.015 -0.947 1.00 95.00 286 GLU A N 1
ATOM 2405 C CA . GLU A 1 286 ? -15.998 3.171 0.497 1.00 95.00 286 GLU A CA 1
ATOM 2406 C C . GLU A 1 286 ? -15.713 1.819 1.175 1.00 95.00 286 GLU A C 1
ATOM 2408 O O . GLU A 1 286 ? -16.166 0.773 0.688 1.00 95.00 286 GLU A O 1
ATOM 2413 N N . PRO A 1 287 ? -14.973 1.809 2.296 1.00 96.31 287 PRO A N 1
ATOM 2414 C CA . PRO A 1 287 ? -14.794 0.607 3.088 1.00 96.31 287 PRO A CA 1
ATOM 2415 C C . PRO A 1 287 ? -16.063 0.246 3.859 1.00 96.31 287 PRO A C 1
ATOM 2417 O O . PRO A 1 287 ? -16.788 1.107 4.355 1.00 96.31 287 PRO A O 1
ATOM 2420 N N . THR A 1 288 ? -16.266 -1.050 4.078 1.00 94.69 288 THR A N 1
ATOM 2421 C CA . THR A 1 288 ? -17.178 -1.540 5.122 1.00 94.69 288 THR A CA 1
ATOM 2422 C C . THR A 1 288 ? -16.376 -1.973 6.340 1.00 94.69 288 THR A C 1
ATOM 2424 O O . THR A 1 288 ? -15.298 -2.552 6.194 1.00 94.69 288 THR A O 1
ATOM 2427 N N . ILE A 1 289 ? -16.882 -1.685 7.542 1.00 91.56 289 ILE A N 1
ATOM 2428 C CA . ILE A 1 289 ? -16.207 -2.026 8.799 1.00 91.56 289 ILE A CA 1
ATOM 2429 C C . ILE A 1 289 ? -17.139 -2.855 9.674 1.00 91.56 289 ILE A C 1
ATOM 2431 O O . ILE A 1 289 ? -18.249 -2.439 10.009 1.00 91.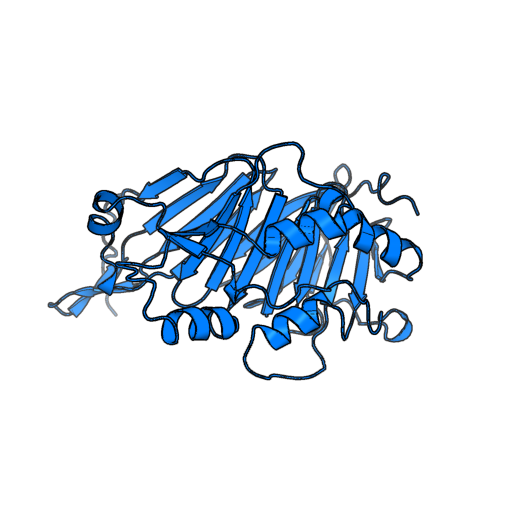56 289 ILE A O 1
ATOM 2435 N N . GLU A 1 290 ? -16.675 -4.037 10.066 1.00 90.12 290 GLU A N 1
ATOM 2436 C CA . GLU A 1 290 ? -17.458 -4.998 10.836 1.00 90.12 290 GLU A CA 1
ATOM 2437 C C . GLU A 1 290 ? -16.681 -5.477 12.061 1.00 90.12 290 GLU A C 1
ATOM 2439 O O . GLU A 1 290 ? -15.532 -5.899 11.961 1.00 90.12 290 GLU A O 1
ATOM 2444 N N . LYS A 1 291 ? -17.329 -5.475 13.230 1.00 87.31 291 LYS A N 1
ATOM 2445 C CA . LYS A 1 291 ? -16.798 -6.134 14.429 1.00 87.31 291 LYS A CA 1
ATOM 2446 C C . LYS A 1 291 ? -16.965 -7.644 14.292 1.00 87.31 291 LYS A C 1
ATOM 2448 O O . LYS A 1 291 ? -18.086 -8.125 14.092 1.00 87.31 291 LYS A O 1
ATOM 2453 N N . LEU A 1 292 ? -15.882 -8.399 14.449 1.00 85.62 292 LEU A N 1
ATOM 2454 C CA . LEU A 1 292 ? -15.944 -9.855 14.423 1.00 85.62 292 LEU A CA 1
ATOM 2455 C C . LEU A 1 292 ? -16.649 -10.368 15.680 1.00 85.62 292 LEU A C 1
ATOM 2457 O O . LEU A 1 292 ? -16.220 -10.135 16.812 1.00 85.62 292 LEU A O 1
ATOM 2461 N N . LYS A 1 293 ? -17.759 -11.087 15.483 1.00 72.31 293 LYS A N 1
ATOM 2462 C CA . LYS A 1 293 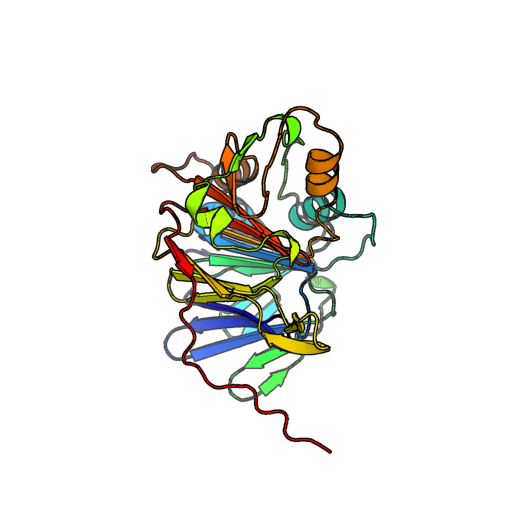? -18.421 -11.811 16.570 1.00 72.31 293 LYS A CA 1
ATOM 2463 C C . LYS A 1 293 ? -17.557 -13.004 16.948 1.00 72.31 293 LYS A C 1
ATOM 2465 O O . LYS A 1 293 ? -17.273 -13.855 16.108 1.00 72.31 293 LYS A O 1
ATOM 2470 N N . ARG A 1 294 ? -17.182 -13.099 18.221 1.00 64.12 294 ARG A N 1
ATOM 2471 C CA . ARG A 1 294 ? -16.542 -14.310 18.726 1.00 64.12 294 ARG A CA 1
ATOM 2472 C C . ARG A 1 294 ? -17.533 -15.458 18.784 1.00 64.12 294 ARG A C 1
ATOM 2474 O O . ARG A 1 294 ? -18.613 -15.317 19.351 1.00 64.12 294 ARG A O 1
ATOM 2481 N N . ASN A 1 295 ? -17.098 -16.615 18.301 1.00 47.56 295 ASN A N 1
ATOM 2482 C CA . ASN A 1 295 ? -17.533 -17.864 18.903 1.00 47.56 295 ASN A CA 1
ATOM 2483 C C . ASN A 1 295 ? -16.795 -17.978 20.241 1.00 47.56 295 ASN A C 1
ATOM 2485 O O . ASN A 1 295 ? -15.571 -17.874 20.278 1.00 47.56 295 ASN A O 1
ATOM 2489 N N . ASN A 1 296 ? -17.538 -18.121 21.337 1.00 36.28 296 ASN A N 1
ATOM 2490 C CA . ASN A 1 296 ? -16.991 -18.313 22.677 1.00 36.28 296 ASN A CA 1
ATOM 2491 C C . ASN A 1 296 ? -16.225 -19.643 22.746 1.00 36.28 296 ASN A C 1
ATOM 2493 O O . ASN A 1 296 ? -16.770 -20.656 23.170 1.00 36.28 296 ASN A O 1
ATOM 2497 N N . SER A 1 297 ? -14.968 -19.661 22.322 1.00 34.75 297 SER A N 1
ATOM 2498 C CA . SER A 1 297 ? -14.000 -20.635 22.808 1.00 34.75 297 SER A CA 1
ATOM 2499 C C . SER A 1 297 ? -13.118 -19.893 23.793 1.00 34.75 297 SER A C 1
ATOM 2501 O O . SER A 1 297 ? -12.214 -19.152 23.402 1.00 34.75 297 SER A O 1
ATOM 2503 N N . GLU A 1 298 ? -13.451 -20.032 25.074 1.00 37.09 298 GLU A N 1
ATOM 2504 C CA . GLU A 1 298 ? -12.551 -19.702 26.169 1.00 37.09 298 GLU A CA 1
ATOM 2505 C C . GLU A 1 298 ? -11.171 -20.263 25.822 1.00 37.09 298 GLU A C 1
ATOM 2507 O O . GLU A 1 298 ? -11.027 -21.460 25.556 1.00 37.09 298 GLU A O 1
ATOM 2512 N N . ILE A 1 299 ? -10.156 -19.399 25.784 1.00 41.75 299 ILE A N 1
ATOM 2513 C CA . ILE A 1 299 ? -8.773 -19.856 25.851 1.00 41.75 299 ILE A CA 1
ATOM 2514 C C . ILE A 1 299 ? -8.645 -20.392 27.272 1.00 41.75 299 ILE A C 1
ATOM 2516 O O . ILE A 1 299 ? -8.361 -19.653 28.212 1.00 41.75 299 ILE A O 1
ATOM 2520 N N . SER A 1 300 ? -8.994 -21.667 27.446 1.00 35.06 300 SER A N 1
ATOM 2521 C CA . SER A 1 300 ? -8.745 -22.375 28.685 1.00 35.06 300 SER A CA 1
ATOM 2522 C C . SER A 1 300 ? -7.245 -22.295 28.902 1.00 35.06 300 SER A C 1
ATOM 2524 O O . SER A 1 300 ? -6.485 -22.839 28.094 1.00 35.06 300 SER A O 1
ATOM 2526 N N . ASN A 1 301 ? -6.835 -21.616 29.970 1.00 38.06 301 ASN A N 1
ATOM 2527 C CA . ASN A 1 301 ? -5.536 -21.843 30.574 1.00 38.06 301 ASN A CA 1
ATOM 2528 C C . ASN A 1 301 ? -5.374 -23.359 30.696 1.00 38.06 301 ASN A C 1
ATOM 2530 O O . ASN A 1 301 ? -6.048 -24.004 31.499 1.00 38.06 301 ASN A O 1
ATOM 2534 N N . ARG A 1 302 ? -4.543 -23.946 29.837 1.00 31.77 302 ARG A N 1
ATOM 2535 C CA . ARG A 1 302 ? -3.909 -25.208 30.173 1.00 31.77 302 ARG A CA 1
ATOM 2536 C C . ARG A 1 302 ? -2.629 -24.821 30.875 1.00 31.77 302 ARG A C 1
ATOM 2538 O O . ARG A 1 302 ? -1.658 -24.418 30.246 1.00 31.77 302 ARG A O 1
ATOM 2545 N N . ASP A 1 303 ? -2.764 -24.850 32.190 1.00 37.47 303 ASP A N 1
ATOM 2546 C CA . ASP A 1 303 ? -1.713 -24.747 33.177 1.00 37.47 303 ASP A CA 1
ATOM 2547 C C . ASP A 1 303 ? -0.570 -25.741 32.912 1.00 37.47 303 ASP A C 1
ATOM 2549 O O . ASP A 1 303 ? -0.806 -26.864 32.445 1.00 37.47 303 ASP A O 1
ATOM 2553 N N . ASN A 1 304 ? 0.611 -25.300 33.365 1.00 34.09 304 ASN A N 1
ATOM 2554 C CA . ASN A 1 304 ? 1.898 -25.977 33.600 1.00 34.09 304 ASN A CA 1
ATOM 2555 C C . ASN A 1 304 ? 2.971 -25.841 32.518 1.00 34.09 304 ASN A C 1
ATOM 2557 O O . ASN A 1 304 ? 3.015 -26.673 31.587 1.00 34.09 304 ASN A O 1
#

Organism: Caldicellulosiruptor obsidiansis (strain ATCC BAA-2073 / JCM 16842 / OB47) (NCBI:txid608506)

Sequence (304 aa):
MSWIDMGVRCETIKFEGSQGFFIRLIKGQKKFEILESGYPYSVLFCATENRKRLMEMLETEDPVVLEEELYMYIGRNTGYVNWLIRDSYPDSVDKIHYIIPTKNYVIEFISNFVPPEIIYPFCKKMTEIDEEKLIEGLELTDMSWEYDKEEYIEFVDDKFLEKMDISKGLFIGDLIYKEGKLVILLDQGIRKNEEGKYYMGEQFVVKFESGIEAVRFADEGRRLLLWLIFWDIKKYKFKNGYFLKVENSEFIRWLEKERGKKFEEEVNHYCFLSDMLVVDVVSKCEPTIEKLKRNNSEISNRDN

Foldseek 3Di:
DPLLPQQKDWFKWKAAQQAGTKTWIDGDHFIKMWGAGHYFQKKKKFFLLLQQQVVVVCVPADFDDPDDRWTKAKEFQAQVVVVLCVQFDNDDRGWIWIWTRHNTIIMITTGPDPPTWIDGPPDIDTDDDDPVRYHYYHHLDPLPPCVVVKDKDAPDDPVVVVVAPCVLFKDFRMWMDGPAKIKTKIFSAWDADPVRDIDTGWIKIKIDPHFWRMKMKRWPNSRVVVVCVVVVDPPDPDVHRFKIKIPPDSVQVSSCVSSVHHDPADWTWIWGDGPTMIMITIGNDDIDMDIDDDDPDPPPPPDD

Secondary structure (DSSP, 8-state):
--GGG---EEEEEEEETTTEEEEEEEETTEEEEEEE-S--SEEEEEEGGGGHHHHHHHTTSPPEEEETTEEEEEEES-HHHHHHHHHSS---S-PPEEEEE-SSEEEEEE-SSSSPEEEETTEEEE----GGGEEE--------SGGGG-EEEE-S-HHHHHTS-GGG--EEEEEEEETTEEEEEEE--EEE-TTS-EEE--EEEEEE-S-EEEEEEEEGGG-HHHHHHHHH-TT---S-TTEEEEET-HHHHHHHHHHTS--SS--EEEEE--SSEEEEEEESSPPEEEEPPPP---------

pLDDT: mean 78.44, std 15.93, range [31.77, 97.81]

Radius of gyration: 20.12 Å; chains: 1; bounding box: 47×49×62 Å